Protein AF-A0A0C3AUP0-F1 (afdb_monomer_lite)

Secondary structure (DSSP, 8-state):
---STTTGGGHHHHHH--SSSSS---S----EEEEEETTTHHHHHHHHHHHHHHHHHHHHTS-TTSPPPPEEEEEE-GGGS---SS---HHHHHHHHHHHHHHHHHHHHHHHHHHHHTT-SS------S-S--TT-SSS-TTSS--B-TT-SSSS--GGGBTT--EEEEE--------------------------------TTHHHHHHHHHT-

Structure (mmCIF, N/CA/C/O backbone):
data_AF-A0A0C3AUP0-F1
#
_entry.id   AF-A0A0C3AUP0-F1
#
loop_
_atom_site.group_PDB
_atom_site.id
_atom_site.type_symbol
_atom_site.label_atom_id
_atom_site.label_alt_id
_atom_site.label_comp_id
_atom_site.label_asym_id
_atom_site.label_entity_id
_atom_site.label_seq_id
_atom_site.pdbx_PDB_ins_code
_atom_site.Cartn_x
_atom_site.Cartn_y
_atom_site.Cartn_z
_atom_site.occupancy
_atom_site.B_iso_or_equiv
_atom_site.auth_seq_id
_atom_site.auth_comp_id
_atom_site.auth_asym_id
_atom_site.auth_atom_id
_atom_site.pdbx_PDB_model_num
ATOM 1 N N . ILE A 1 1 ? -0.779 -14.318 -1.146 1.00 85.56 1 ILE A N 1
ATOM 2 C CA . ILE A 1 1 ? 0.685 -14.418 -0.933 1.00 85.56 1 ILE A CA 1
ATOM 3 C C . ILE A 1 1 ? 0.969 -14.293 0.566 1.00 85.56 1 ILE A C 1
ATOM 5 O O . ILE A 1 1 ? 0.372 -13.413 1.184 1.00 85.56 1 ILE A O 1
ATOM 9 N N . PRO A 1 2 ? 1.779 -15.175 1.179 1.00 90.62 2 PRO A N 1
ATOM 10 C CA . PRO A 1 2 ? 2.141 -15.073 2.596 1.00 90.62 2 PRO A CA 1
ATOM 11 C C . PRO A 1 2 ? 2.939 -13.796 2.914 1.00 90.62 2 PRO A C 1
ATOM 13 O O . PRO A 1 2 ? 3.826 -13.416 2.161 1.00 90.62 2 PRO A O 1
ATOM 16 N N . GLY A 1 3 ? 2.663 -13.149 4.050 1.00 87.44 3 GLY A N 1
ATOM 17 C CA . GLY A 1 3 ? 3.289 -11.865 4.417 1.00 87.44 3 GLY A CA 1
ATOM 18 C C . GLY A 1 3 ? 4.646 -11.951 5.131 1.00 87.44 3 GLY A C 1
ATOM 19 O O . GLY A 1 3 ? 5.204 -10.921 5.501 1.00 87.44 3 GLY A O 1
ATOM 20 N N . HIS A 1 4 ? 5.178 -13.151 5.380 1.00 89.75 4 HIS A N 1
ATOM 21 C CA . HIS A 1 4 ? 6.413 -13.324 6.151 1.00 89.75 4 HIS A CA 1
ATOM 22 C C . HIS A 1 4 ? 7.647 -12.842 5.351 1.00 89.75 4 HIS A C 1
ATOM 24 O O . HIS A 1 4 ? 7.771 -13.230 4.189 1.00 89.75 4 HIS A O 1
ATOM 30 N N . PRO A 1 5 ? 8.601 -12.075 5.932 1.00 85.62 5 PRO A N 1
ATOM 31 C CA . PRO A 1 5 ? 9.706 -11.445 5.192 1.00 85.62 5 PRO A CA 1
ATOM 32 C C . PRO A 1 5 ? 10.510 -12.372 4.276 1.00 85.62 5 PRO A C 1
ATOM 34 O O . PRO A 1 5 ? 10.854 -11.979 3.170 1.00 85.62 5 PRO A O 1
ATOM 37 N N . ARG A 1 6 ? 10.738 -13.622 4.700 1.00 87.56 6 ARG A N 1
ATOM 38 C CA . ARG A 1 6 ? 11.462 -14.632 3.903 1.00 87.56 6 ARG A CA 1
ATOM 39 C C . ARG A 1 6 ? 10.744 -15.095 2.632 1.00 87.56 6 ARG A C 1
ATOM 41 O O . ARG A 1 6 ? 11.390 -15.622 1.745 1.00 87.56 6 ARG A O 1
ATOM 48 N N . ILE A 1 7 ? 9.420 -14.971 2.571 1.00 87.12 7 ILE A N 1
ATOM 49 C CA . ILE A 1 7 ? 8.598 -15.546 1.490 1.00 87.12 7 ILE A CA 1
ATOM 50 C C . ILE A 1 7 ? 7.659 -14.525 0.845 1.00 87.12 7 ILE A C 1
ATOM 52 O O . ILE A 1 7 ? 6.989 -14.843 -0.132 1.00 87.12 7 ILE A O 1
ATOM 56 N N . ARG A 1 8 ? 7.618 -13.286 1.352 1.00 85.75 8 ARG A N 1
ATOM 57 C CA . ARG A 1 8 ? 6.765 -12.229 0.799 1.00 85.75 8 ARG A CA 1
ATOM 58 C C . ARG A 1 8 ? 7.130 -11.889 -0.646 1.00 85.75 8 ARG A C 1
ATOM 60 O O . ARG A 1 8 ? 6.235 -11.554 -1.402 1.00 85.75 8 ARG A O 1
ATOM 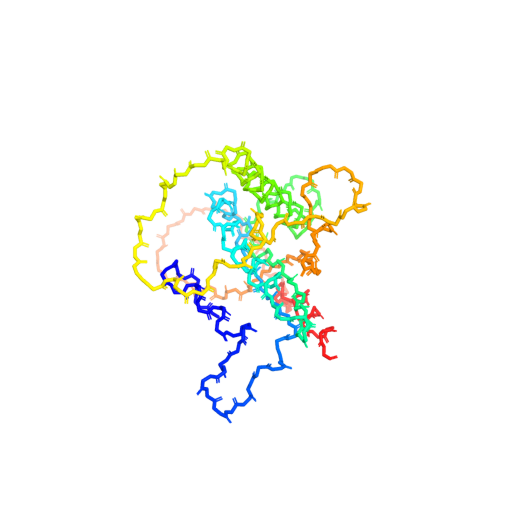67 N N . GLY A 1 9 ? 8.389 -12.081 -1.057 1.00 85.12 9 GLY A N 1
ATOM 68 C CA . GLY A 1 9 ? 8.861 -11.854 -2.432 1.00 85.12 9 GLY A CA 1
ATOM 69 C C . GLY A 1 9 ? 8.244 -12.763 -3.503 1.00 85.12 9 GLY A C 1
ATOM 70 O O . GLY A 1 9 ? 8.304 -12.426 -4.680 1.00 85.12 9 GLY A O 1
ATOM 71 N N . GLN A 1 10 ? 7.565 -13.851 -3.112 1.00 87.00 10 GLN A N 1
ATOM 72 C CA . GLN A 1 10 ? 6.866 -14.754 -4.038 1.00 87.00 10 GLN A CA 1
ATOM 73 C C . GLN A 1 10 ? 5.809 -14.044 -4.898 1.00 87.00 10 GLN A C 1
ATOM 75 O O . GLN A 1 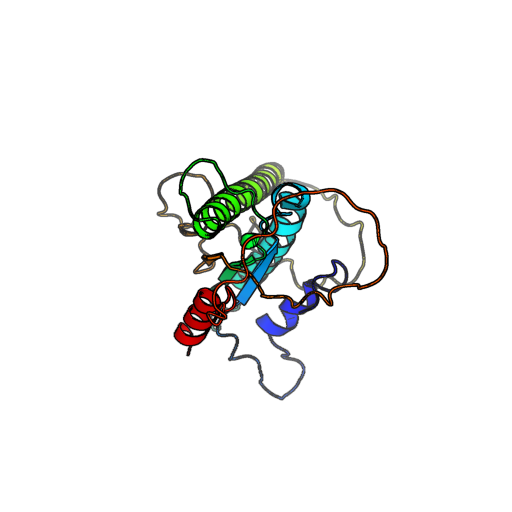10 ? 5.378 -14.601 -5.900 1.00 87.00 10 GLN A O 1
ATOM 80 N N . PHE A 1 11 ? 5.369 -12.826 -4.539 1.00 86.88 11 PHE A N 1
ATOM 81 C CA . PHE A 1 11 ? 4.459 -12.041 -5.380 1.00 86.88 11 PHE A CA 1
ATOM 82 C C . PHE A 1 11 ? 5.034 -11.780 -6.784 1.00 86.88 11 PHE A C 1
ATOM 84 O O . PHE A 1 11 ? 4.265 -11.693 -7.739 1.00 86.88 11 PHE A O 1
ATOM 91 N N . ALA A 1 12 ? 6.361 -11.666 -6.917 1.00 84.19 12 ALA A N 1
ATOM 92 C CA . ALA A 1 12 ? 7.009 -11.320 -8.179 1.00 84.19 12 ALA A CA 1
ATOM 93 C C . ALA A 1 12 ? 6.806 -12.405 -9.247 1.00 84.19 12 ALA A C 1
ATOM 95 O O . ALA A 1 12 ? 6.642 -12.074 -10.421 1.00 84.19 12 ALA A O 1
ATOM 96 N N . ASP A 1 13 ? 6.730 -13.672 -8.834 1.00 82.31 13 ASP A N 1
ATOM 97 C CA . ASP A 1 13 ? 6.471 -14.808 -9.724 1.00 82.31 13 ASP A CA 1
ATOM 98 C C . ASP A 1 13 ? 5.066 -14.727 -10.343 1.00 82.31 13 ASP A C 1
ATOM 100 O O . ASP A 1 13 ? 4.864 -15.081 -11.504 1.00 82.31 13 ASP A O 1
ATOM 104 N N . TYR A 1 14 ? 4.092 -14.188 -9.598 1.00 82.25 14 TYR A N 1
ATOM 105 C CA . TYR A 1 14 ? 2.732 -13.964 -10.099 1.00 82.25 14 TYR A CA 1
ATOM 106 C C . TYR A 1 14 ? 2.645 -12.769 -11.060 1.00 82.25 14 TYR A C 1
ATOM 108 O O . TYR A 1 14 ? 1.788 -12.779 -11.941 1.00 82.25 14 TYR A O 1
ATOM 116 N N . LEU A 1 15 ? 3.499 -11.750 -10.889 1.00 79.56 15 LEU A N 1
ATOM 117 C CA . LEU A 1 15 ? 3.512 -10.540 -11.722 1.00 79.56 15 LEU A CA 1
ATOM 118 C C . LEU A 1 15 ? 4.239 -10.751 -13.054 1.00 79.56 15 LEU A C 1
ATOM 120 O O . LEU A 1 15 ? 3.695 -10.426 -14.103 1.00 79.56 15 LEU A O 1
ATOM 124 N N . ARG A 1 16 ? 5.459 -11.299 -13.016 1.00 72.75 16 ARG A N 1
ATOM 125 C CA . ARG A 1 16 ? 6.276 -11.540 -14.223 1.00 72.75 16 ARG A CA 1
ATOM 126 C C . ARG A 1 16 ? 5.778 -12.713 -15.032 1.00 72.75 16 ARG A C 1
ATOM 128 O O . ARG A 1 16 ? 5.973 -12.776 -16.243 1.00 72.75 16 ARG A O 1
ATOM 135 N N . GLY A 1 17 ? 5.166 -13.644 -14.320 1.00 60.91 17 GLY A N 1
ATOM 136 C CA . GLY A 1 17 ? 4.724 -14.867 -14.896 1.00 60.91 17 GLY A CA 1
ATOM 137 C C . GLY A 1 17 ? 5.768 -15.915 -15.077 1.00 60.91 17 GLY A C 1
ATOM 138 O O . GLY A 1 17 ? 6.907 -15.657 -15.454 1.00 60.91 17 GLY A O 1
ATOM 139 N N . ASP A 1 18 ? 5.317 -17.139 -14.891 1.00 48.69 18 ASP A N 1
ATOM 140 C CA . ASP A 1 18 ? 6.114 -18.304 -15.164 1.00 48.69 18 ASP A CA 1
ATOM 141 C C . ASP A 1 18 ? 6.309 -18.478 -16.681 1.00 48.69 18 ASP A C 1
ATOM 143 O O . ASP A 1 18 ? 5.525 -19.134 -17.362 1.00 48.69 18 ASP A O 1
ATOM 147 N N . ALA A 1 19 ? 7.365 -17.868 -17.224 1.00 46.69 19 ALA A N 1
ATOM 148 C CA . ALA A 1 19 ? 7.859 -18.133 -18.574 1.00 46.69 19 ALA A CA 1
ATOM 149 C C . ALA A 1 19 ? 8.486 -19.541 -18.706 1.00 46.69 19 ALA A C 1
ATOM 151 O O . ALA A 1 19 ? 8.810 -19.962 -19.815 1.00 46.69 19 ALA A O 1
ATOM 152 N N . LYS A 1 20 ? 8.678 -20.278 -17.595 1.00 43.19 20 LYS A N 1
ATOM 153 C CA . LYS A 1 20 ? 9.297 -21.618 -17.582 1.00 43.19 20 LYS A CA 1
ATOM 154 C C . LYS A 1 20 ? 8.281 -22.756 -17.652 1.00 43.19 20 LYS A C 1
ATOM 156 O O . LYS A 1 20 ? 8.639 -23.870 -18.029 1.00 43.19 20 LYS A O 1
ATOM 161 N N . SER A 1 21 ? 7.018 -22.492 -17.344 1.00 41.69 21 SER A N 1
ATOM 162 C CA . SER A 1 21 ? 5.930 -23.444 -17.524 1.00 41.69 21 SER A CA 1
ATOM 163 C C . SER A 1 21 ? 5.230 -23.130 -18.841 1.00 41.69 21 SER A C 1
ATOM 165 O O . SER A 1 21 ? 4.587 -22.094 -18.965 1.00 41.69 21 SER A O 1
ATOM 167 N N . GLY A 1 22 ? 5.314 -24.018 -19.838 1.00 40.88 22 GLY A N 1
ATOM 168 C CA . GLY A 1 22 ? 4.637 -23.905 -21.145 1.00 40.88 22 GLY A CA 1
ATOM 169 C C . GLY A 1 22 ? 3.097 -23.826 -21.097 1.00 40.88 22 GLY A C 1
ATOM 170 O O . GLY A 1 22 ? 2.428 -24.046 -22.101 1.00 40.88 22 GLY A O 1
ATOM 171 N N . THR A 1 23 ? 2.523 -23.510 -19.938 1.00 38.44 23 THR A N 1
ATOM 172 C CA . THR A 1 23 ? 1.146 -23.078 -19.735 1.00 38.44 23 THR A CA 1
ATOM 173 C C . THR A 1 23 ? 1.131 -21.596 -19.377 1.00 38.44 23 THR A C 1
ATOM 175 O O . THR A 1 23 ? 1.285 -21.220 -18.216 1.00 38.44 23 THR A O 1
ATOM 178 N N . ALA A 1 24 ? 0.909 -20.754 -20.386 1.00 39.44 24 ALA A N 1
ATOM 179 C CA . ALA A 1 24 ? 0.647 -19.329 -20.240 1.00 39.44 24 ALA A CA 1
ATOM 180 C C . ALA A 1 24 ? -0.476 -19.078 -19.213 1.00 39.44 24 ALA A C 1
ATOM 182 O O . ALA A 1 24 ? -1.660 -19.242 -19.504 1.00 39.44 24 ALA A O 1
ATOM 183 N N . LYS A 1 25 ? -0.108 -18.683 -17.992 1.00 45.84 25 LYS A N 1
ATOM 184 C CA . LYS A 1 25 ? -1.038 -18.200 -16.953 1.00 45.84 25 LYS A CA 1
ATOM 185 C C . LYS A 1 25 ? -0.789 -16.740 -16.572 1.00 45.84 25 LYS A C 1
ATOM 187 O O . LYS A 1 25 ? -1.246 -16.281 -15.532 1.00 45.84 25 LYS A O 1
ATOM 192 N N . VAL A 1 26 ? -0.080 -16.008 -17.428 1.00 46.53 26 VAL A N 1
ATOM 193 C CA . VAL A 1 26 ? 0.526 -14.713 -17.093 1.00 46.53 26 VAL A CA 1
ATOM 194 C C . VAL A 1 26 ? 0.054 -13.623 -18.043 1.00 46.53 26 VAL A C 1
ATOM 196 O O . VAL A 1 26 ? 0.819 -12.917 -18.687 1.00 46.53 26 VAL A O 1
ATOM 199 N N . ALA A 1 27 ? -1.259 -13.511 -18.141 1.00 53.09 27 ALA A N 1
ATOM 200 C CA . ALA A 1 27 ? -1.915 -12.418 -18.842 1.00 53.09 27 ALA A CA 1
ATOM 201 C C . ALA A 1 27 ? -3.135 -11.916 -18.048 1.00 53.09 27 ALA A C 1
ATOM 203 O O . ALA A 1 27 ? -4.100 -11.446 -18.636 1.00 53.09 27 ALA A O 1
ATOM 204 N N . GLY A 1 28 ? -3.155 -12.095 -16.716 1.00 67.56 28 GLY A N 1
ATOM 205 C CA . GLY A 1 28 ? -4.412 -12.042 -15.953 1.00 67.56 28 GLY A CA 1
ATOM 206 C C . GLY A 1 28 ? -4.396 -11.364 -14.585 1.00 67.56 28 GLY A C 1
ATOM 207 O O . GLY A 1 28 ? -5.423 -11.416 -13.906 1.00 67.56 28 GLY A O 1
ATOM 208 N N . VAL A 1 29 ? -3.294 -10.750 -14.136 1.00 85.50 29 VAL A N 1
ATOM 209 C CA . VAL A 1 29 ? -3.332 -9.987 -12.875 1.00 85.50 29 VAL A CA 1
ATOM 210 C C . VAL A 1 29 ? -4.070 -8.678 -13.133 1.00 85.50 29 VAL A C 1
ATOM 212 O O . VAL A 1 29 ? -3.540 -7.776 -13.765 1.00 85.50 29 VAL A O 1
ATOM 215 N N . LYS A 1 30 ? -5.313 -8.592 -12.653 1.00 89.81 30 LYS A N 1
ATOM 216 C CA . LYS A 1 30 ? -6.168 -7.410 -12.839 1.00 89.81 30 LYS A CA 1
ATOM 217 C C . LYS A 1 30 ? -5.974 -6.325 -11.777 1.00 89.81 30 LYS A C 1
ATOM 219 O O . LYS A 1 30 ? -6.474 -5.224 -11.943 1.00 89.81 30 LYS A O 1
ATOM 224 N N . GLY A 1 31 ? -5.302 -6.641 -10.673 1.00 93.25 31 GLY A N 1
ATOM 225 C CA . GLY A 1 31 ? -5.069 -5.704 -9.580 1.00 93.25 31 GLY A CA 1
ATOM 226 C C . GLY A 1 31 ? -4.337 -6.351 -8.409 1.00 93.25 31 GLY A C 1
ATOM 227 O O . GLY A 1 31 ? -4.348 -7.575 -8.249 1.00 93.25 31 GLY A O 1
ATOM 228 N N . VAL A 1 32 ? -3.708 -5.521 -7.580 1.00 95.25 32 VAL A N 1
ATOM 229 C CA . VAL A 1 32 ? -2.951 -5.936 -6.395 1.00 95.25 32 VAL A CA 1
ATOM 230 C C . VAL A 1 32 ? -3.581 -5.329 -5.149 1.00 95.25 32 VAL A C 1
ATOM 232 O O . VAL A 1 32 ? -3.683 -4.118 -5.034 1.00 95.25 32 VAL A O 1
ATOM 235 N N . VAL A 1 33 ? -3.971 -6.155 -4.175 1.00 97.50 33 VAL A N 1
ATOM 236 C CA . VAL A 1 33 ? -4.463 -5.665 -2.877 1.00 97.50 33 VAL A CA 1
ATOM 237 C C . VAL A 1 33 ? -3.346 -5.761 -1.843 1.00 97.50 33 VAL A C 1
ATOM 239 O O . VAL A 1 33 ? -3.012 -6.848 -1.365 1.00 97.50 33 VAL A O 1
ATOM 242 N N . PHE A 1 34 ? -2.784 -4.616 -1.472 1.00 97.56 34 PHE A N 1
ATOM 243 C CA . PHE A 1 34 ? -1.801 -4.484 -0.408 1.00 97.56 34 PHE A CA 1
ATOM 244 C C . PHE A 1 34 ? -2.500 -4.217 0.928 1.00 97.56 34 PHE A C 1
ATOM 246 O O . PHE A 1 34 ? -2.950 -3.110 1.212 1.00 97.56 34 PHE A O 1
ATOM 253 N N . VAL A 1 35 ? -2.613 -5.248 1.765 1.00 97.00 35 VAL A N 1
ATOM 254 C CA . VAL A 1 35 ? -3.303 -5.143 3.057 1.00 97.00 35 VAL A CA 1
ATOM 255 C C . VAL A 1 35 ? -2.330 -4.713 4.151 1.00 97.00 35 VAL A C 1
ATOM 257 O O . VAL A 1 35 ? -1.340 -5.398 4.409 1.00 97.00 35 VAL A O 1
ATOM 260 N N . CYS A 1 36 ? -2.658 -3.638 4.866 1.00 96.38 36 CYS A N 1
ATOM 261 C CA . CYS A 1 36 ? -1.923 -3.199 6.049 1.00 96.38 36 CYS A CA 1
ATOM 262 C C . CYS A 1 36 ? -2.842 -3.065 7.270 1.00 96.38 36 CYS A C 1
ATOM 264 O O . CYS A 1 36 ? -4.038 -2.806 7.156 1.00 96.38 36 CYS A O 1
ATOM 266 N N . ASP A 1 37 ? -2.277 -3.245 8.461 1.00 95.69 37 ASP A N 1
ATOM 267 C CA . ASP A 1 37 ? -2.976 -3.034 9.729 1.00 95.69 37 ASP A CA 1
ATOM 268 C C . ASP A 1 37 ? -2.943 -1.544 10.093 1.00 95.69 37 ASP A C 1
ATOM 270 O O . ASP A 1 37 ? -1.900 -1.027 10.494 1.00 95.69 37 ASP A O 1
ATOM 274 N N . ALA A 1 38 ? -4.081 -0.861 9.967 1.00 95.12 38 ALA A N 1
ATOM 275 C CA . ALA A 1 38 ? -4.199 0.571 10.229 1.00 95.12 38 ALA A CA 1
ATOM 276 C C . ALA A 1 38 ? -3.869 0.942 11.685 1.00 95.12 38 ALA A C 1
ATOM 278 O O . ALA A 1 38 ? -3.346 2.026 11.944 1.00 95.12 38 ALA A O 1
ATOM 279 N N . ALA A 1 39 ? -4.144 0.050 12.641 1.00 92.38 39 ALA A N 1
ATOM 280 C CA . ALA A 1 39 ? -3.888 0.291 14.058 1.00 92.38 39 ALA A CA 1
ATOM 281 C C . ALA A 1 39 ? -2.409 0.094 14.426 1.00 92.38 39 ALA A C 1
ATOM 283 O O . ALA A 1 39 ? -1.896 0.775 15.316 1.00 92.38 39 ALA A O 1
ATOM 284 N N . ALA A 1 40 ? -1.711 -0.806 13.730 1.00 95.00 40 ALA A N 1
ATOM 285 C CA . ALA A 1 40 ? -0.292 -1.082 13.958 1.00 95.00 40 ALA A CA 1
ATOM 286 C C . ALA A 1 40 ? 0.655 -0.296 13.032 1.00 95.00 40 ALA A C 1
ATOM 288 O O . ALA A 1 40 ? 1.872 -0.328 13.237 1.00 95.00 40 ALA A O 1
ATOM 289 N N . LEU A 1 41 ? 0.129 0.408 12.025 1.00 95.31 41 LEU A N 1
ATOM 290 C CA . LEU A 1 41 ? 0.930 1.053 10.984 1.00 95.31 41 LEU A CA 1
ATOM 291 C C . LEU A 1 41 ? 1.954 2.048 11.541 1.00 95.31 41 LEU A C 1
ATOM 293 O O . LEU A 1 41 ? 3.084 2.080 11.074 1.00 95.31 41 LEU A O 1
ATOM 297 N N . THR A 1 42 ? 1.606 2.808 12.580 1.00 93.12 42 THR A N 1
ATOM 298 C CA . THR A 1 42 ? 2.516 3.790 13.200 1.00 93.12 42 THR A CA 1
ATOM 299 C C . THR A 1 42 ? 3.768 3.165 13.813 1.00 93.12 42 THR A C 1
ATOM 301 O O . THR A 1 42 ? 4.780 3.845 13.943 1.00 93.12 42 THR A O 1
ATOM 304 N N . ARG A 1 43 ? 3.715 1.881 14.188 1.00 95.00 43 ARG A N 1
ATOM 305 C CA . ARG A 1 43 ? 4.838 1.149 14.797 1.00 95.00 43 ARG A CA 1
ATOM 306 C C . ARG A 1 43 ? 5.669 0.386 13.769 1.00 95.00 43 ARG A C 1
ATOM 308 O O . ARG A 1 43 ? 6.822 0.077 14.033 1.00 95.00 43 ARG A O 1
ATOM 315 N N . ASN A 1 44 ? 5.078 0.090 12.613 1.00 94.50 44 ASN A N 1
ATOM 316 C CA . ASN A 1 44 ? 5.657 -0.775 11.584 1.00 94.50 44 ASN A CA 1
ATOM 317 C C . ASN A 1 44 ? 5.813 -0.062 10.230 1.00 94.50 44 ASN A C 1
ATOM 319 O O . ASN A 1 44 ? 6.003 -0.726 9.211 1.00 94.50 44 ASN A O 1
ATOM 323 N N . SER A 1 45 ? 5.705 1.270 10.198 1.00 95.31 45 SER A N 1
ATOM 324 C CA . SER A 1 45 ? 5.581 2.062 8.967 1.00 95.31 45 SER A CA 1
ATOM 325 C C . SER A 1 45 ? 6.722 1.805 7.988 1.00 95.31 45 SER A C 1
ATOM 327 O O . SER A 1 45 ? 6.467 1.565 6.813 1.00 95.31 45 SER A O 1
ATOM 329 N N . SER A 1 46 ? 7.962 1.761 8.485 1.00 95.00 46 SER A N 1
ATOM 330 C CA . SER A 1 46 ? 9.145 1.494 7.663 1.00 95.00 46 SER A CA 1
ATOM 331 C C . SER A 1 46 ? 9.071 0.126 6.977 1.00 95.00 46 SER A C 1
ATOM 333 O O . SER A 1 46 ? 9.204 0.052 5.758 1.00 95.00 46 SER A O 1
ATOM 335 N N . THR A 1 47 ? 8.785 -0.947 7.723 1.00 94.31 47 THR A N 1
ATOM 336 C CA . THR A 1 47 ? 8.705 -2.316 7.182 1.00 94.31 47 THR A CA 1
ATOM 337 C C . THR A 1 47 ? 7.536 -2.488 6.213 1.00 94.31 47 THR A C 1
ATOM 339 O O . THR A 1 47 ? 7.652 -3.206 5.221 1.00 94.31 47 THR A O 1
ATOM 342 N N . VAL A 1 48 ? 6.399 -1.841 6.488 1.00 96.50 48 VAL A N 1
ATOM 343 C CA . VAL A 1 48 ? 5.231 -1.860 5.594 1.00 96.50 48 VAL A CA 1
ATOM 344 C C . VAL A 1 48 ? 5.551 -1.118 4.295 1.00 96.50 48 VAL A C 1
ATOM 346 O O . VAL A 1 48 ? 5.311 -1.664 3.221 1.00 96.50 48 VAL A O 1
ATOM 349 N N . ALA A 1 49 ? 6.156 0.070 4.381 1.00 96.25 49 ALA A N 1
ATOM 350 C CA . ALA A 1 49 ? 6.594 0.832 3.214 1.00 96.25 49 ALA A CA 1
ATOM 351 C C . ALA A 1 49 ? 7.656 0.082 2.396 1.00 96.25 49 ALA A C 1
ATOM 353 O O . ALA A 1 49 ? 7.665 0.186 1.177 1.00 96.25 49 ALA A O 1
ATOM 354 N N . GLU A 1 50 ? 8.506 -0.729 3.034 1.00 93.69 50 GLU A N 1
ATOM 355 C CA . GLU A 1 50 ? 9.444 -1.615 2.331 1.00 93.69 50 GLU A CA 1
ATOM 356 C C . GLU A 1 50 ? 8.753 -2.603 1.432 1.00 93.69 50 GLU A C 1
ATOM 358 O O . GLU A 1 50 ? 9.108 -2.756 0.269 1.00 93.69 50 GLU A O 1
ATOM 363 N N . HIS A 1 51 ? 7.757 -3.277 1.984 1.00 94.81 51 HIS A N 1
ATOM 364 C CA . HIS A 1 51 ? 7.055 -4.290 1.239 1.00 94.81 51 HIS A CA 1
ATOM 365 C C . HIS A 1 51 ? 6.246 -3.669 0.098 1.00 94.81 51 HIS A C 1
ATOM 367 O O . HIS A 1 51 ? 6.236 -4.220 -0.999 1.00 94.81 51 HIS A O 1
ATOM 373 N N . LEU A 1 52 ? 5.630 -2.506 0.333 1.00 96.31 52 LEU A N 1
ATOM 374 C CA . LEU A 1 52 ? 4.939 -1.762 -0.716 1.00 96.31 52 LEU A CA 1
ATOM 375 C C . LEU A 1 52 ? 5.908 -1.309 -1.817 1.00 96.31 52 LEU A C 1
ATOM 377 O O . LEU A 1 52 ? 5.616 -1.511 -2.990 1.00 96.31 52 LEU A O 1
ATOM 381 N N . HIS A 1 53 ? 7.084 -0.788 -1.454 1.00 94.69 53 HIS A N 1
ATOM 382 C CA . HIS A 1 53 ? 8.116 -0.393 -2.416 1.00 94.69 53 HIS A CA 1
ATOM 383 C C . HIS A 1 53 ? 8.574 -1.577 -3.277 1.00 94.69 53 HIS A C 1
ATOM 385 O O . HIS A 1 53 ? 8.670 -1.431 -4.488 1.00 94.69 53 HIS A O 1
ATOM 391 N N . LEU A 1 54 ? 8.765 -2.772 -2.705 1.00 92.31 54 LEU A N 1
ATOM 392 C CA . LEU A 1 54 ? 9.096 -3.969 -3.494 1.00 92.31 54 LEU A CA 1
ATOM 393 C C . LEU A 1 54 ? 8.025 -4.296 -4.547 1.00 92.31 54 LEU A C 1
ATOM 395 O O . LEU A 1 54 ? 8.358 -4.683 -5.666 1.00 92.31 54 LEU A O 1
ATOM 399 N N . ILE A 1 55 ? 6.746 -4.137 -4.200 1.00 93.00 55 ILE A N 1
ATOM 400 C CA . ILE A 1 55 ? 5.626 -4.373 -5.120 1.00 93.00 55 ILE A CA 1
ATOM 401 C C . ILE A 1 55 ? 5.598 -3.306 -6.217 1.00 93.00 55 ILE A C 1
ATOM 403 O O . ILE A 1 55 ? 5.516 -3.654 -7.392 1.00 93.00 55 ILE A O 1
ATOM 407 N N . MET A 1 56 ? 5.716 -2.027 -5.845 1.00 93.94 56 MET A N 1
ATOM 408 C CA . MET A 1 56 ? 5.787 -0.909 -6.792 1.00 93.94 56 MET A CA 1
ATOM 409 C C . MET A 1 56 ? 6.962 -1.075 -7.760 1.00 93.94 56 MET A C 1
ATOM 411 O O . MET A 1 56 ? 6.793 -0.930 -8.964 1.00 93.94 56 MET A O 1
ATOM 415 N N . SER A 1 57 ? 8.127 -1.476 -7.249 1.00 91.31 57 SER A N 1
ATOM 416 C CA . SER A 1 57 ? 9.316 -1.770 -8.048 1.00 91.31 57 SER A CA 1
ATOM 417 C C . SER A 1 57 ? 9.063 -2.883 -9.060 1.00 91.31 57 SER A C 1
ATOM 419 O O . SER A 1 57 ? 9.410 -2.756 -10.229 1.00 91.31 57 SER A O 1
ATOM 421 N N . ALA A 1 58 ? 8.424 -3.977 -8.646 1.00 89.56 58 ALA A N 1
ATOM 422 C CA . ALA A 1 58 ? 8.125 -5.071 -9.561 1.00 89.56 58 ALA A CA 1
ATOM 423 C C . ALA A 1 58 ? 7.101 -4.688 -10.638 1.00 89.56 58 ALA A C 1
ATOM 425 O O . ALA A 1 58 ? 7.209 -5.187 -11.753 1.00 89.56 58 ALA A O 1
ATOM 426 N N . ILE A 1 59 ? 6.133 -3.823 -10.314 1.00 89.56 59 ILE A N 1
ATOM 427 C CA . ILE A 1 59 ? 5.138 -3.317 -11.270 1.00 89.56 59 ILE A CA 1
ATOM 428 C C . ILE A 1 59 ? 5.780 -2.354 -12.272 1.00 89.56 59 ILE A C 1
ATOM 430 O O . ILE A 1 59 ? 5.585 -2.520 -13.470 1.00 89.56 59 ILE A O 1
ATOM 434 N N . ALA A 1 60 ? 6.596 -1.408 -11.801 1.00 89.31 60 ALA A N 1
ATOM 435 C CA . ALA A 1 60 ? 7.302 -0.456 -12.660 1.00 89.31 60 ALA A CA 1
ATOM 436 C C . ALA A 1 60 ? 8.275 -1.142 -13.638 1.00 89.31 60 ALA A C 1
ATOM 438 O O . ALA A 1 60 ? 8.553 -0.615 -14.707 1.00 89.31 60 ALA A O 1
ATOM 439 N N . ASN A 1 61 ? 8.767 -2.335 -13.286 1.00 86.06 61 ASN A N 1
ATOM 440 C CA . ASN A 1 61 ? 9.665 -3.140 -14.118 1.00 86.06 61 ASN A CA 1
ATOM 441 C C . ASN A 1 61 ? 8.943 -4.214 -14.949 1.00 86.06 61 ASN A C 1
ATOM 443 O O . ASN A 1 61 ? 9.583 -5.143 -15.454 1.00 86.06 61 ASN A O 1
ATOM 447 N N . LEU A 1 62 ? 7.614 -4.145 -15.069 1.00 84.31 62 LEU A N 1
ATOM 448 C CA . LEU A 1 62 ? 6.894 -5.019 -15.987 1.00 84.31 62 LEU A CA 1
ATOM 449 C C . LEU A 1 62 ? 7.280 -4.695 -17.441 1.00 84.31 62 LEU A C 1
ATOM 451 O O . LEU A 1 62 ? 7.475 -3.529 -17.786 1.00 84.31 62 LEU A O 1
ATOM 455 N N . PRO A 1 63 ? 7.368 -5.707 -18.325 1.00 83.94 63 PRO A N 1
ATOM 456 C CA . PRO A 1 63 ? 7.520 -5.468 -19.753 1.00 83.94 63 PRO A CA 1
ATOM 457 C C . PRO A 1 63 ? 6.408 -4.546 -20.277 1.00 83.94 63 PRO A C 1
ATOM 459 O O . PRO A 1 63 ? 5.255 -4.726 -19.885 1.00 83.94 63 PRO A O 1
ATOM 462 N N . PRO A 1 64 ? 6.689 -3.646 -21.237 1.00 81.06 64 PRO A N 1
ATOM 463 C CA . PRO A 1 64 ? 5.701 -2.690 -21.755 1.00 81.06 64 PRO A CA 1
ATOM 464 C C . PRO A 1 64 ? 4.505 -3.355 -22.460 1.00 81.06 64 PRO A C 1
ATOM 466 O O . PRO A 1 64 ? 3.492 -2.711 -22.718 1.00 81.06 64 PRO A O 1
ATOM 469 N N . SER A 1 65 ? 4.604 -4.646 -22.787 1.00 81.00 65 SER A N 1
ATOM 470 C CA . SER A 1 65 ? 3.502 -5.453 -23.319 1.00 81.00 65 SER A CA 1
ATOM 471 C C . SER A 1 65 ? 2.477 -5.879 -22.261 1.00 81.00 65 SER A C 1
ATOM 473 O O . SER A 1 65 ? 1.402 -6.355 -22.626 1.00 81.00 65 SER A O 1
ATOM 475 N N . ILE A 1 66 ? 2.797 -5.741 -20.971 1.00 81.81 66 ILE A N 1
ATOM 476 C CA . ILE A 1 66 ? 1.933 -6.104 -19.849 1.00 81.81 66 ILE A CA 1
ATOM 477 C C . ILE A 1 66 ? 1.412 -4.810 -19.211 1.00 81.81 66 ILE A C 1
ATOM 479 O O . ILE A 1 66 ? 2.217 -4.015 -18.729 1.00 81.81 66 ILE A O 1
ATOM 483 N N . PRO A 1 67 ? 0.086 -4.578 -19.172 1.00 84.56 67 PRO A N 1
ATOM 484 C CA . PRO A 1 67 ? -0.455 -3.412 -18.489 1.00 84.56 67 PRO A CA 1
ATOM 485 C C . PRO A 1 67 ? -0.155 -3.494 -16.988 1.00 84.56 67 PRO A C 1
ATOM 487 O O . PRO A 1 67 ? -0.339 -4.546 -16.367 1.00 84.56 67 PRO A O 1
ATOM 490 N N . ALA A 1 68 ? 0.281 -2.378 -16.404 1.00 88.88 68 ALA A N 1
ATOM 491 C CA . ALA A 1 68 ? 0.529 -2.282 -14.973 1.00 88.88 68 ALA A CA 1
ATOM 492 C C . ALA A 1 68 ? -0.784 -2.498 -14.191 1.00 88.88 68 ALA A C 1
ATOM 494 O O . ALA A 1 68 ? -1.763 -1.787 -14.432 1.00 88.88 68 ALA A O 1
ATOM 495 N N . PRO A 1 69 ? -0.855 -3.479 -13.272 1.00 92.19 69 PRO A N 1
ATOM 496 C CA . PRO A 1 69 ? -2.059 -3.698 -12.484 1.00 92.19 69 PRO A CA 1
ATOM 497 C C . PRO A 1 69 ? -2.222 -2.587 -11.431 1.00 92.19 69 PRO A C 1
ATOM 499 O O . PRO A 1 69 ? -1.257 -2.293 -10.719 1.00 92.19 69 PRO A O 1
ATOM 502 N N . PRO A 1 70 ? -3.433 -2.030 -11.245 1.00 95.25 70 PRO A N 1
ATOM 503 C CA . PRO A 1 70 ? -3.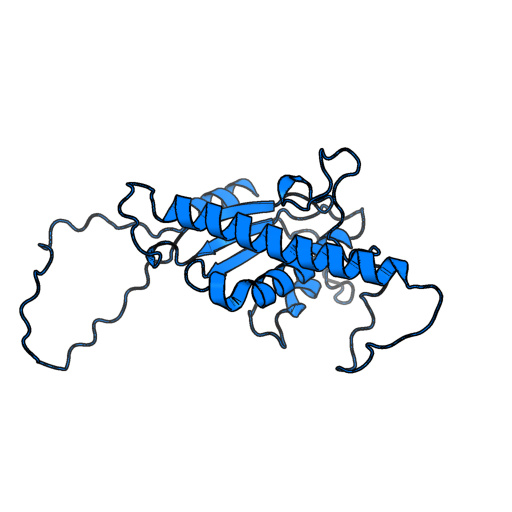680 -1.037 -10.206 1.00 95.25 70 PRO A CA 1
ATOM 504 C C . PRO A 1 70 ? -3.484 -1.643 -8.811 1.00 95.25 70 PRO A C 1
ATOM 506 O O . PRO A 1 70 ? -3.781 -2.824 -8.571 1.00 95.25 70 PRO A O 1
ATOM 509 N N . ILE A 1 71 ? -3.023 -0.827 -7.864 1.00 97.12 71 ILE A N 1
ATOM 510 C CA . ILE A 1 71 ? -2.787 -1.233 -6.478 1.00 97.12 71 ILE A CA 1
ATOM 511 C C . ILE A 1 71 ? -3.866 -0.636 -5.574 1.00 97.12 71 ILE A C 1
ATOM 513 O O . ILE A 1 71 ? -4.076 0.572 -5.532 1.00 97.12 71 ILE A O 1
ATOM 517 N N . LEU A 1 72 ? -4.496 -1.478 -4.762 1.00 98.25 72 LEU A N 1
ATOM 518 C CA . LEU A 1 72 ? -5.302 -1.052 -3.628 1.00 98.25 72 LEU A CA 1
ATOM 519 C C . LEU A 1 72 ? -4.511 -1.211 -2.332 1.00 98.25 72 LEU A C 1
ATOM 521 O O . LEU A 1 72 ? -4.289 -2.332 -1.870 1.00 98.25 72 LEU A O 1
ATOM 525 N N . VAL A 1 73 ? -4.170 -0.104 -1.683 1.00 98.25 73 VAL A N 1
ATOM 526 C CA . VAL A 1 73 ? -3.717 -0.101 -0.290 1.00 98.25 73 VAL A CA 1
ATOM 527 C C . VAL A 1 73 ? -4.947 -0.189 0.613 1.00 98.25 73 VAL A C 1
ATOM 529 O O . VAL A 1 73 ? -5.711 0.765 0.765 1.00 98.25 73 VAL A O 1
ATOM 532 N N . PHE A 1 74 ? -5.155 -1.355 1.223 1.00 97.69 74 PHE A N 1
ATOM 533 C CA . PHE A 1 74 ? -6.293 -1.610 2.097 1.00 97.69 74 PHE A CA 1
ATOM 534 C C . PHE A 1 74 ? -5.896 -1.511 3.574 1.00 97.69 74 PHE A C 1
ATOM 536 O O . PHE A 1 74 ? -5.303 -2.429 4.151 1.00 97.69 74 PHE A O 1
ATOM 543 N N . ALA A 1 75 ? -6.274 -0.396 4.197 1.00 97.12 75 ALA A N 1
ATOM 544 C CA . ALA A 1 75 ? -6.114 -0.109 5.616 1.00 97.12 75 ALA A CA 1
ATOM 545 C C . ALA A 1 75 ? -7.127 -0.914 6.453 1.00 97.12 75 ALA A C 1
ATOM 547 O O . ALA A 1 75 ? -8.213 -0.439 6.805 1.00 97.12 75 ALA A O 1
ATOM 548 N N . ASN A 1 76 ? -6.774 -2.164 6.746 1.00 95.62 76 ASN A N 1
ATOM 549 C CA . ASN A 1 76 ? -7.582 -3.092 7.528 1.00 95.62 76 ASN A CA 1
ATOM 550 C C . ASN A 1 76 ? -7.500 -2.793 9.034 1.00 95.62 76 ASN A C 1
ATOM 552 O O . ASN A 1 76 ? -6.600 -2.095 9.500 1.00 95.62 76 ASN A O 1
ATOM 556 N N . LYS A 1 77 ? -8.417 -3.381 9.809 1.00 93.50 77 LYS A N 1
ATOM 557 C CA . LYS A 1 77 ? -8.559 -3.184 11.261 1.00 93.50 77 LYS A CA 1
ATOM 558 C C . LYS A 1 77 ? -8.807 -1.725 11.650 1.00 93.50 77 LYS A C 1
ATOM 560 O O . LYS A 1 77 ? -8.402 -1.269 12.719 1.00 93.50 77 LYS A O 1
ATOM 565 N N . SER A 1 78 ? -9.462 -0.974 10.766 1.00 91.75 78 SER A N 1
ATOM 566 C CA . SER A 1 78 ? -9.824 0.424 11.028 1.00 91.75 78 SER A CA 1
ATOM 567 C C . SER A 1 78 ? -10.778 0.568 12.221 1.00 91.75 78 SER A C 1
ATOM 569 O O . SER A 1 78 ? -10.772 1.595 12.893 1.00 91.75 78 SER A O 1
ATOM 571 N N . ASP A 1 79 ? -11.537 -0.479 12.549 1.00 89.75 79 ASP A N 1
ATOM 572 C CA . ASP A 1 79 ? -12.392 -0.570 13.734 1.00 89.75 79 ASP A CA 1
ATOM 573 C C . ASP A 1 79 ? -11.613 -0.468 15.056 1.00 89.75 79 ASP A C 1
ATOM 575 O O . ASP A 1 79 ? -12.162 0.014 16.045 1.00 89.75 79 ASP A O 1
ATOM 579 N N . LEU A 1 80 ? -10.332 -0.859 15.066 1.00 90.19 80 LEU A N 1
ATOM 580 C CA . LEU A 1 80 ? -9.468 -0.803 16.248 1.00 90.19 80 LEU A CA 1
ATOM 581 C C . LEU A 1 80 ? -8.862 0.585 16.497 1.00 90.19 80 LEU A C 1
ATOM 583 O O . LEU A 1 80 ? -8.193 0.784 17.514 1.00 90.19 80 LEU A O 1
ATOM 587 N N . LEU A 1 81 ? -9.055 1.544 15.586 1.00 87.81 81 LEU A N 1
ATOM 588 C CA . LEU A 1 81 ? -8.578 2.903 15.808 1.00 87.81 81 LEU A CA 1
ATOM 589 C C . LEU A 1 81 ? -9.356 3.569 16.951 1.00 87.81 81 LEU A C 1
ATOM 591 O O . LEU A 1 81 ? -10.578 3.403 17.049 1.00 87.81 81 LEU A O 1
ATOM 595 N N . PRO A 1 82 ? -8.668 4.343 17.812 1.00 82.69 82 PRO A N 1
ATOM 596 C CA . PRO A 1 82 ? -9.329 5.053 18.892 1.00 82.69 82 PRO A CA 1
ATOM 597 C C . PRO A 1 82 ? -10.358 6.009 18.296 1.00 82.69 82 PRO A C 1
ATOM 599 O O . PRO A 1 82 ? -10.028 6.807 17.416 1.00 82.69 82 PRO A O 1
ATOM 602 N N . LYS A 1 83 ? -11.596 5.923 18.788 1.00 72.62 83 LYS A N 1
ATOM 603 C CA . LYS A 1 83 ? -12.641 6.885 18.447 1.00 72.62 83 LYS A CA 1
ATOM 604 C C . LYS A 1 83 ? -12.172 8.251 18.934 1.00 72.62 83 LYS A C 1
ATOM 606 O O . LYS A 1 83 ? -12.010 8.459 20.135 1.00 72.62 83 LYS A O 1
ATOM 611 N N . THR A 1 84 ? -11.891 9.155 18.009 1.00 65.38 84 THR A N 1
ATOM 612 C CA . THR A 1 84 ? -11.609 10.547 18.349 1.00 65.38 84 THR A CA 1
ATOM 613 C C . THR A 1 84 ? -12.889 11.206 18.864 1.00 65.38 84 THR A C 1
ATOM 615 O O . THR A 1 84 ? -13.986 10.805 18.486 1.00 65.38 84 THR A O 1
ATOM 618 N N . ALA A 1 85 ? -12.765 12.210 19.737 1.00 56.16 85 ALA A N 1
ATOM 619 C CA . ALA A 1 85 ? -13.916 12.989 20.211 1.00 56.16 85 ALA A CA 1
ATOM 620 C C . ALA A 1 85 ? -14.645 13.711 19.056 1.00 56.16 85 ALA A C 1
ATOM 622 O O . ALA A 1 85 ? -15.834 14.013 19.145 1.00 56.16 85 ALA A O 1
ATOM 623 N N . GLU A 1 86 ? -13.937 13.943 17.949 1.00 59.00 86 GLU A N 1
ATOM 624 C CA . GLU A 1 86 ? -14.507 14.371 16.677 1.00 59.00 86 GLU A CA 1
ATOM 625 C C . GLU A 1 86 ? -15.268 13.220 16.015 1.00 59.00 86 GLU A C 1
ATOM 627 O O . GLU A 1 86 ? -14.749 12.108 15.905 1.00 59.00 86 GLU A O 1
ATOM 632 N N . LYS A 1 87 ? -16.473 13.512 15.503 1.00 58.44 87 LYS A N 1
ATOM 633 C CA . LYS A 1 87 ? -17.386 12.595 14.785 1.00 58.44 87 LYS A CA 1
ATOM 634 C C . LYS A 1 87 ? -16.801 11.979 13.497 1.00 58.44 87 LYS A C 1
ATOM 636 O O . LYS A 1 87 ? -17.545 11.426 12.688 1.00 58.44 87 LYS A O 1
ATOM 641 N N . THR A 1 88 ? -15.498 12.088 13.269 1.00 61.53 88 THR A N 1
ATOM 642 C CA . THR A 1 88 ? -14.800 11.491 12.138 1.00 61.53 88 THR A CA 1
ATOM 643 C C . THR A 1 88 ? -14.921 9.976 12.225 1.00 61.53 88 THR A C 1
ATOM 645 O O . THR A 1 88 ? -14.483 9.350 13.189 1.00 61.53 88 THR A O 1
ATOM 648 N N . ALA A 1 89 ? -15.532 9.371 11.208 1.00 76.44 89 ALA A N 1
ATOM 649 C CA . ALA A 1 89 ? -15.638 7.923 11.131 1.00 76.44 89 ALA A CA 1
ATOM 650 C C . ALA A 1 89 ? -14.232 7.294 11.138 1.00 76.44 89 ALA A C 1
ATOM 652 O O . ALA A 1 89 ? -13.349 7.735 10.399 1.00 76.44 89 ALA A O 1
ATOM 653 N N . ASN A 1 90 ? -14.032 6.229 11.924 1.00 81.31 90 ASN A N 1
ATOM 654 C CA . ASN A 1 90 ? -12.753 5.509 12.023 1.00 81.31 90 ASN A CA 1
ATOM 655 C C . ASN A 1 90 ? -12.169 5.115 10.650 1.00 81.31 90 ASN A C 1
ATOM 657 O O . ASN A 1 90 ? -10.953 5.067 10.475 1.00 81.31 90 ASN A O 1
ATOM 661 N N . SER A 1 91 ? -13.031 4.875 9.658 1.00 83.69 91 SER A N 1
ATOM 662 C CA . SER A 1 91 ? -12.643 4.585 8.277 1.00 83.69 91 SER A CA 1
ATOM 663 C C . SER A 1 91 ? -11.953 5.765 7.581 1.00 83.69 91 SER A C 1
ATOM 665 O O . SER A 1 91 ? -10.968 5.549 6.874 1.00 83.69 91 SER A O 1
ATOM 667 N N . ALA A 1 92 ? -12.414 7.000 7.792 1.00 88.06 92 ALA A N 1
ATOM 668 C CA . ALA A 1 92 ? -11.782 8.199 7.243 1.00 88.06 92 ALA A CA 1
ATOM 669 C C . ALA A 1 92 ? -10.416 8.442 7.899 1.00 88.06 92 ALA A C 1
ATOM 671 O O . ALA A 1 92 ? -9.424 8.649 7.206 1.00 88.06 92 ALA A O 1
ATOM 672 N N . LEU A 1 93 ? -10.335 8.291 9.227 1.00 90.38 93 LEU A N 1
ATOM 673 C CA . LEU A 1 93 ? -9.073 8.412 9.961 1.00 90.38 93 LEU A CA 1
ATOM 674 C C . LEU A 1 93 ? -8.037 7.370 9.510 1.00 90.38 93 LEU A C 1
ATOM 676 O O . LEU A 1 93 ? -6.862 7.698 9.353 1.00 90.38 93 LEU A O 1
ATOM 680 N N . ALA A 1 94 ? -8.464 6.121 9.297 1.00 92.56 94 ALA A N 1
ATOM 681 C CA . ALA A 1 94 ? -7.600 5.055 8.796 1.00 92.56 94 ALA A CA 1
ATOM 682 C C . ALA A 1 94 ? -7.030 5.377 7.412 1.00 92.56 94 ALA A C 1
ATOM 684 O O . ALA A 1 94 ? -5.843 5.149 7.185 1.00 92.56 94 ALA A O 1
ATOM 685 N N . LEU A 1 95 ? -7.859 5.917 6.515 1.00 93.62 95 LEU A N 1
ATOM 686 C CA . LEU A 1 95 ? -7.457 6.290 5.161 1.00 93.62 95 LEU A CA 1
ATOM 687 C C . LEU A 1 95 ? -6.395 7.390 5.204 1.00 93.62 95 LEU A C 1
ATOM 689 O O . LEU A 1 95 ? -5.274 7.159 4.756 1.00 93.62 95 LEU A O 1
ATOM 693 N N . THR A 1 96 ? -6.704 8.527 5.836 1.00 93.94 96 THR A N 1
ATOM 694 C CA . THR A 1 96 ? -5.783 9.670 5.912 1.00 93.94 96 THR A CA 1
ATOM 695 C C . THR A 1 96 ? -4.463 9.283 6.575 1.00 93.94 96 THR A C 1
ATOM 697 O O . THR A 1 96 ? -3.397 9.568 6.040 1.00 93.94 96 THR A O 1
ATOM 700 N N . ARG A 1 97 ? -4.502 8.565 7.709 1.00 94.25 97 ARG A N 1
ATOM 701 C CA . ARG A 1 97 ? -3.272 8.123 8.388 1.00 94.25 97 ARG A CA 1
ATOM 702 C C . ARG A 1 97 ? -2.441 7.185 7.526 1.00 94.25 97 ARG A C 1
ATOM 704 O O . ARG A 1 97 ? -1.224 7.328 7.497 1.00 94.25 97 ARG A O 1
ATOM 711 N N . THR A 1 98 ? -3.080 6.223 6.865 1.00 96.88 98 THR A N 1
ATOM 712 C CA . THR A 1 98 ? -2.367 5.244 6.038 1.00 96.88 98 THR A CA 1
ATOM 713 C C . THR A 1 98 ? -1.676 5.922 4.873 1.00 96.88 98 THR A C 1
ATOM 715 O O . THR A 1 98 ? -0.482 5.708 4.680 1.00 96.88 98 THR A O 1
ATOM 718 N N . GLN A 1 99 ? -2.396 6.792 4.167 1.00 97.25 99 GLN A N 1
ATOM 719 C CA . GLN A 1 99 ? -1.852 7.551 3.053 1.00 97.25 99 GLN A CA 1
ATOM 720 C C . GLN A 1 99 ? -0.669 8.418 3.493 1.00 97.25 99 GLN A C 1
ATOM 722 O O . GLN A 1 99 ? 0.450 8.195 3.040 1.00 97.25 99 GLN A O 1
ATOM 727 N N . THR A 1 100 ? -0.870 9.313 4.467 1.00 96.75 100 THR A N 1
ATOM 728 C CA . THR A 1 100 ? 0.181 10.238 4.917 1.00 96.75 100 THR A CA 1
ATOM 729 C C . THR A 1 100 ? 1.421 9.516 5.448 1.00 96.75 100 THR A C 1
ATOM 731 O O . THR A 1 100 ? 2.545 9.955 5.208 1.00 96.75 100 THR A O 1
ATOM 734 N N . ILE A 1 101 ? 1.252 8.418 6.196 1.00 97.81 101 ILE A N 1
ATOM 735 C CA . ILE A 1 101 ? 2.392 7.666 6.738 1.00 97.81 101 ILE A CA 1
ATOM 736 C C . ILE A 1 101 ? 3.170 6.987 5.613 1.00 97.81 101 ILE A C 1
ATOM 738 O O . ILE A 1 101 ? 4.396 7.080 5.596 1.00 97.81 101 ILE A O 1
ATOM 742 N N . LEU A 1 102 ? 2.484 6.299 4.699 1.00 98.25 102 LEU A N 1
ATOM 743 C CA . LEU A 1 102 ? 3.157 5.552 3.644 1.00 98.25 102 LEU A CA 1
ATOM 744 C C . LEU A 1 102 ? 3.819 6.478 2.626 1.00 98.25 102 LEU A C 1
ATOM 746 O O . LEU A 1 102 ? 4.985 6.255 2.323 1.00 98.25 102 LEU A O 1
ATOM 750 N N . GLU A 1 103 ? 3.155 7.545 2.177 1.00 97.69 103 GLU A N 1
ATOM 751 C CA . GLU A 1 103 ? 3.758 8.535 1.272 1.00 97.69 103 GLU A CA 1
ATOM 752 C C . GLU A 1 103 ? 5.019 9.151 1.888 1.00 97.69 103 GLU A C 1
ATOM 754 O O . GLU A 1 103 ? 6.062 9.210 1.242 1.00 97.69 103 GLU A O 1
ATOM 759 N N . ARG A 1 104 ? 4.982 9.506 3.180 1.00 97.25 104 ARG A N 1
ATOM 760 C CA . ARG A 1 104 ? 6.159 10.017 3.894 1.00 97.25 104 ARG A CA 1
ATOM 761 C C . ARG A 1 104 ? 7.292 8.992 3.981 1.00 97.25 104 ARG A C 1
ATOM 763 O O . ARG A 1 104 ? 8.454 9.368 3.843 1.00 97.25 104 ARG A O 1
ATOM 770 N N . GLU A 1 105 ? 7.005 7.726 4.286 1.00 97.44 105 GLU A N 1
ATOM 771 C CA . GLU A 1 105 ? 8.050 6.692 4.363 1.00 97.44 105 GLU A CA 1
ATOM 772 C C . GLU A 1 105 ? 8.626 6.345 2.983 1.00 97.44 105 GLU A C 1
ATOM 774 O O . GLU A 1 105 ? 9.832 6.125 2.866 1.00 97.44 105 GLU A O 1
ATOM 779 N N . LEU A 1 106 ? 7.798 6.336 1.937 1.00 96.62 106 LEU A N 1
ATOM 780 C CA . LEU A 1 106 ? 8.235 6.147 0.553 1.00 96.62 106 LEU A CA 1
ATOM 781 C C . LEU A 1 106 ? 9.064 7.338 0.062 1.00 96.62 106 LEU A C 1
ATOM 783 O O . LEU A 1 106 ? 10.114 7.129 -0.536 1.00 96.62 106 LEU A O 1
ATOM 787 N N . GLU A 1 107 ? 8.691 8.570 0.412 1.00 95.38 107 GLU A N 1
ATOM 788 C CA . GLU A 1 107 ? 9.493 9.755 0.096 1.00 95.38 107 GLU A CA 1
ATOM 789 C C . GLU A 1 107 ? 10.867 9.703 0.772 1.00 95.38 107 GLU A C 1
ATOM 791 O O . GLU A 1 107 ? 11.883 9.946 0.124 1.00 95.38 107 GLU A O 1
ATOM 796 N N . LYS A 1 108 ? 10.944 9.309 2.052 1.00 94.12 108 LYS A N 1
ATOM 797 C CA . LYS A 1 108 ? 12.242 9.100 2.722 1.00 94.12 108 LYS A CA 1
ATOM 798 C C . LYS A 1 108 ? 13.107 8.087 1.974 1.00 94.12 108 LYS A C 1
ATOM 800 O O . LYS A 1 108 ? 14.313 8.291 1.847 1.00 94.12 108 LYS A O 1
ATOM 805 N N . ARG A 1 109 ? 12.505 6.994 1.492 1.00 92.12 109 ARG A N 1
ATOM 806 C CA . ARG A 1 109 ? 13.203 5.959 0.714 1.00 92.12 109 ARG A CA 1
ATOM 807 C C . ARG A 1 109 ? 13.690 6.512 -0.621 1.00 92.12 109 ARG A C 1
ATOM 809 O O . ARG A 1 109 ? 14.860 6.327 -0.941 1.00 92.12 109 ARG A O 1
ATOM 816 N N . ARG A 1 110 ? 12.845 7.252 -1.341 1.00 91.56 110 ARG A N 1
ATOM 817 C CA . ARG A 1 110 ? 13.196 7.916 -2.602 1.00 91.56 110 ARG A CA 1
ATOM 818 C C . ARG A 1 110 ? 14.364 8.889 -2.420 1.00 91.56 110 ARG A C 1
ATOM 820 O O . ARG A 1 110 ? 15.346 8.802 -3.149 1.00 91.56 110 ARG A O 1
ATOM 827 N N . GLN A 1 111 ? 14.323 9.736 -1.390 1.00 89.94 111 GLN A N 1
ATOM 828 C CA . GLN A 1 111 ? 15.411 10.664 -1.046 1.00 89.94 111 GLN A CA 1
ATOM 829 C C . GLN A 1 111 ? 16.707 9.937 -0.654 1.00 89.94 111 GLN A C 1
ATOM 831 O O . GLN A 1 111 ? 17.805 10.356 -1.026 1.00 89.94 111 GLN A O 1
ATOM 836 N N . ALA A 1 112 ? 16.606 8.808 0.052 1.00 87.38 112 ALA A N 1
ATOM 837 C CA . ALA A 1 112 ? 17.761 7.972 0.379 1.00 87.38 112 ALA A CA 1
ATOM 838 C C . ALA A 1 112 ? 18.375 7.284 -0.858 1.00 87.38 112 ALA A C 1
ATOM 840 O O . ALA A 1 112 ? 19.564 6.962 -0.846 1.00 87.38 112 ALA A O 1
ATOM 841 N N . SER A 1 113 ? 17.592 7.038 -1.912 1.00 84.19 113 SER A N 1
ATOM 842 C CA . SER A 1 113 ? 18.091 6.543 -3.203 1.00 84.19 113 SER A CA 1
ATOM 843 C C . SER A 1 113 ? 18.706 7.667 -4.039 1.00 84.19 113 SER A C 1
ATOM 845 O O . SER A 1 113 ? 19.811 7.500 -4.544 1.00 84.19 113 SER A O 1
ATOM 847 N N . LEU A 1 114 ? 18.065 8.840 -4.102 1.00 83.25 114 LEU A N 1
ATOM 848 C CA . LEU A 1 114 ? 18.585 10.026 -4.798 1.00 83.25 114 LEU A CA 1
ATOM 849 C C . LEU A 1 114 ? 19.933 10.488 -4.236 1.00 83.25 114 LEU A C 1
ATOM 851 O O . LEU A 1 114 ? 20.879 10.717 -4.986 1.00 83.25 114 LEU A O 1
ATOM 855 N N . SER A 1 115 ? 20.046 10.567 -2.910 1.00 76.25 115 SER A N 1
ATOM 856 C CA . SER A 1 115 ? 21.298 10.951 -2.247 1.00 76.25 115 SER A CA 1
ATOM 857 C C . SER A 1 115 ? 22.422 9.930 -2.456 1.00 76.25 115 SER A C 1
ATOM 859 O O . SER A 1 115 ? 23.580 10.322 -2.564 1.00 76.25 115 SER A O 1
ATOM 861 N N . ARG A 1 116 ? 22.097 8.633 -2.584 1.00 68.88 116 ARG A N 1
ATOM 862 C CA . ARG A 1 116 ? 23.063 7.585 -2.965 1.00 68.88 116 ARG A CA 1
ATOM 863 C C . ARG A 1 116 ? 23.437 7.622 -4.448 1.00 68.88 116 ARG A C 1
ATOM 865 O O . ARG A 1 116 ? 24.585 7.350 -4.782 1.00 68.88 116 ARG A O 1
ATOM 872 N N . GLY A 1 117 ? 22.512 7.995 -5.331 1.00 55.25 117 GLY A N 1
ATOM 873 C CA . GLY A 1 117 ? 22.778 8.184 -6.761 1.00 55.25 117 GLY A CA 1
ATOM 874 C C . GLY A 1 117 ? 23.717 9.358 -7.055 1.00 55.25 117 GLY A C 1
ATOM 875 O O . GLY A 1 117 ? 24.408 9.356 -8.070 1.00 55.25 117 GLY A O 1
ATOM 876 N N . GLN A 1 118 ? 23.813 10.329 -6.142 1.00 46.16 118 GLN A N 1
ATOM 877 C CA . GLN A 1 118 ? 24.680 11.501 -6.287 1.00 46.16 118 GLN A CA 1
ATOM 878 C C . GLN A 1 118 ? 26.152 11.251 -5.899 1.00 46.16 118 GLN A C 1
ATOM 880 O O . GLN A 1 118 ? 27.000 12.098 -6.174 1.00 46.16 118 GLN A O 1
ATOM 885 N N . THR A 1 119 ? 26.484 10.092 -5.315 1.00 42.41 119 THR A N 1
ATOM 886 C CA . THR A 1 119 ? 27.869 9.698 -4.980 1.00 42.41 119 THR A CA 1
ATOM 887 C C . THR A 1 119 ? 28.427 8.583 -5.877 1.00 42.41 119 THR A C 1
ATOM 889 O O . THR A 1 119 ? 29.509 8.061 -5.625 1.00 42.41 119 THR A O 1
ATOM 892 N N . GLY A 1 120 ? 27.728 8.227 -6.958 1.00 39.72 120 GLY A N 1
ATOM 893 C CA . GLY A 1 120 ? 27.994 7.038 -7.771 1.00 39.72 120 GLY A CA 1
ATOM 894 C C . GLY A 1 120 ? 29.008 7.175 -8.909 1.00 39.72 120 GLY A C 1
ATOM 895 O O . GLY A 1 120 ? 28.802 6.573 -9.956 1.00 39.72 120 GLY A O 1
ATOM 896 N N . ALA A 1 121 ? 30.112 7.899 -8.720 1.00 38.19 121 ALA A N 1
ATOM 897 C CA . ALA A 1 121 ? 31.356 7.595 -9.429 1.00 38.19 121 ALA A CA 1
ATOM 898 C C . ALA A 1 121 ? 32.256 6.795 -8.475 1.00 38.19 121 ALA A C 1
ATOM 900 O O . ALA A 1 121 ? 33.178 7.340 -7.876 1.00 38.19 121 ALA A O 1
ATOM 901 N N . GLY A 1 122 ? 31.960 5.500 -8.318 1.00 30.30 122 GLY A N 1
ATOM 902 C CA . GLY A 1 122 ? 32.873 4.536 -7.697 1.00 30.30 122 GLY A CA 1
ATOM 903 C C . GLY A 1 122 ? 32.318 3.739 -6.513 1.00 30.30 122 GLY A C 1
ATOM 904 O O . GLY A 1 122 ? 32.129 4.268 -5.428 1.00 30.30 122 GLY A O 1
ATOM 905 N N . GLY A 1 123 ? 32.201 2.423 -6.714 1.00 32.94 123 GLY A N 1
ATOM 906 C CA . GLY A 1 123 ? 32.639 1.434 -5.720 1.00 32.94 123 GLY A CA 1
ATOM 907 C C . GLY A 1 123 ? 31.702 1.092 -4.555 1.00 32.94 123 GLY A C 1
ATOM 908 O O . GLY A 1 123 ? 31.763 1.695 -3.494 1.00 32.94 123 GLY A O 1
ATOM 909 N N . GLY A 1 124 ? 30.927 0.024 -4.776 1.00 38.56 124 GLY A N 1
ATOM 910 C CA . GLY A 1 124 ? 30.377 -0.972 -3.844 1.00 38.56 124 GLY A CA 1
ATOM 911 C C . GLY A 1 124 ? 30.500 -0.813 -2.325 1.00 38.56 124 GLY A C 1
ATOM 912 O O . GLY A 1 124 ? 31.599 -0.769 -1.794 1.00 38.56 124 GLY A O 1
ATOM 913 N N . VAL A 1 125 ? 29.355 -0.959 -1.645 1.00 38.84 125 VAL A N 1
ATOM 914 C CA . VAL A 1 125 ? 29.156 -1.855 -0.482 1.00 38.84 125 VAL A CA 1
ATOM 915 C C . VAL A 1 125 ? 27.659 -1.947 -0.152 1.00 38.84 125 VAL A C 1
ATOM 917 O O . VAL A 1 125 ? 27.130 -1.127 0.591 1.00 38.84 125 VAL A O 1
ATOM 920 N N . LEU A 1 126 ? 26.972 -2.951 -0.711 1.00 39.47 126 LEU A N 1
ATOM 921 C CA . LEU A 1 126 ? 25.919 -3.699 -0.005 1.00 39.47 126 LEU A CA 1
ATOM 922 C C . LEU A 1 126 ? 25.621 -5.023 -0.737 1.00 39.47 126 LEU A C 1
ATOM 924 O O . LEU A 1 126 ? 24.514 -5.262 -1.205 1.00 39.47 126 LEU A O 1
ATOM 928 N N . SER A 1 127 ? 26.641 -5.875 -0.850 1.00 42.97 127 SER A N 1
ATOM 929 C CA . SER A 1 127 ? 26.448 -7.306 -1.098 1.00 42.97 127 SER A CA 1
ATOM 930 C C . SER A 1 127 ? 26.825 -8.038 0.188 1.00 42.97 127 SER A C 1
ATOM 932 O O . SER A 1 127 ? 27.962 -8.458 0.364 1.00 42.97 127 SER A O 1
ATOM 934 N N . GLU A 1 128 ? 25.897 -8.071 1.144 1.00 42.97 128 GLU A N 1
ATOM 935 C CA . GLU A 1 128 ? 25.959 -8.959 2.310 1.00 42.97 128 GLU A CA 1
ATOM 936 C C . GLU A 1 128 ? 24.534 -9.235 2.810 1.00 42.97 128 GLU A C 1
ATOM 938 O O . GLU A 1 128 ? 24.121 -8.749 3.858 1.00 42.97 128 GLU A O 1
ATOM 943 N N . LEU A 1 129 ? 23.751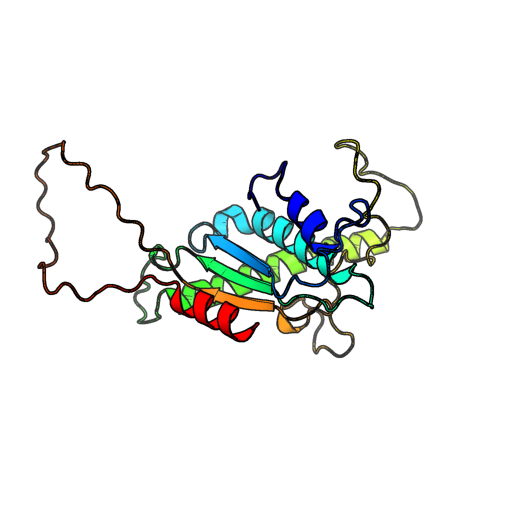 -9.971 2.013 1.00 40.19 129 LEU A N 1
ATOM 944 C CA . LEU A 1 129 ? 22.791 -10.956 2.525 1.00 40.19 129 LEU A CA 1
ATOM 945 C C . LEU A 1 129 ? 22.230 -11.807 1.372 1.00 40.19 129 LEU A C 1
ATOM 947 O O . LEU A 1 129 ? 21.338 -11.362 0.660 1.00 40.19 129 LEU A O 1
ATOM 951 N N . GLY A 1 130 ? 22.710 -13.047 1.265 1.00 30.69 130 GLY A N 1
ATOM 952 C CA . GLY A 1 130 ? 21.979 -14.158 0.648 1.00 30.69 130 GLY A CA 1
ATOM 953 C C . GLY A 1 130 ? 21.935 -14.181 -0.878 1.00 30.69 130 GLY A C 1
ATOM 954 O O . GLY A 1 130 ? 21.261 -13.380 -1.513 1.00 30.69 130 GLY A O 1
ATOM 955 N N . GLU A 1 131 ? 22.630 -15.167 -1.431 1.00 42.50 131 GLU A N 1
ATOM 956 C CA . GLU A 1 131 ? 22.561 -15.622 -2.818 1.00 42.50 131 GLU A CA 1
ATOM 957 C C . GLU A 1 131 ? 21.107 -15.907 -3.268 1.00 42.50 131 GLU A C 1
ATOM 959 O O . GLU A 1 131 ? 20.245 -16.224 -2.447 1.00 42.50 131 GLU A O 1
ATOM 964 N N . ASP A 1 132 ? 20.875 -15.784 -4.581 1.00 33.25 132 ASP A N 1
ATOM 965 C CA . ASP A 1 132 ? 19.603 -15.853 -5.334 1.00 33.25 132 ASP A CA 1
ATOM 966 C C . ASP A 1 132 ? 18.778 -14.554 -5.473 1.00 33.25 132 ASP A C 1
ATOM 968 O O . ASP A 1 132 ? 17.559 -14.529 -5.289 1.00 33.25 132 ASP A O 1
ATOM 972 N N . ALA A 1 133 ? 19.426 -13.471 -5.919 1.00 36.84 133 ALA A N 1
ATOM 973 C CA . ALA A 1 133 ? 18.749 -12.305 -6.506 1.00 36.84 133 ALA A CA 1
ATOM 974 C C . ALA A 1 133 ? 19.288 -11.938 -7.905 1.00 36.84 133 ALA A C 1
ATOM 976 O O . ALA A 1 133 ? 19.345 -10.765 -8.275 1.00 36.84 133 ALA A O 1
ATOM 977 N N . ASP A 1 134 ? 19.641 -12.935 -8.719 1.00 35.00 134 ASP A N 1
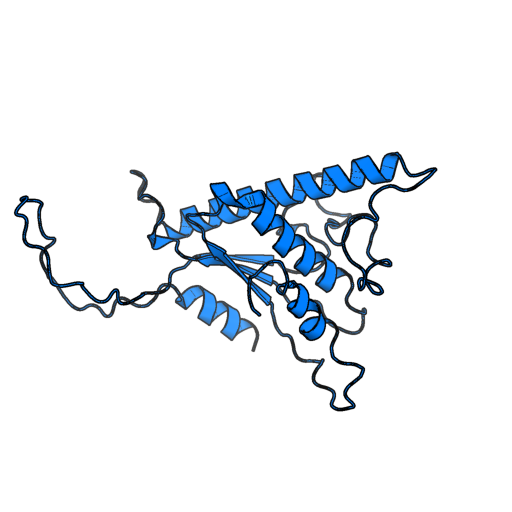ATOM 978 C CA . ASP A 1 134 ? 19.829 -12.763 -10.165 1.00 35.00 134 ASP A CA 1
ATOM 979 C C . ASP A 1 134 ? 18.461 -12.615 -10.860 1.00 35.00 134 ASP A C 1
ATOM 981 O O . ASP A 1 134 ? 17.938 -13.576 -11.418 1.00 35.00 134 ASP A O 1
ATOM 985 N N . ALA A 1 135 ? 17.839 -11.427 -10.746 1.00 36.25 135 ALA A N 1
ATOM 986 C CA . ALA A 1 135 ? 16.854 -10.856 -11.694 1.00 36.25 135 ALA A CA 1
ATOM 987 C C . ALA A 1 135 ? 16.202 -9.539 -11.193 1.00 36.25 135 ALA A C 1
ATOM 989 O O . ALA A 1 135 ? 14.983 -9.364 -11.311 1.00 36.25 135 ALA A O 1
ATOM 990 N N . ALA A 1 136 ? 16.948 -8.601 -10.602 1.00 39.31 136 ALA A N 1
ATOM 991 C CA . ALA A 1 136 ? 16.371 -7.302 -10.204 1.00 39.31 136 ALA A CA 1
ATOM 992 C C . ALA A 1 136 ? 17.299 -6.091 -10.406 1.00 39.31 136 ALA A C 1
ATOM 994 O O . ALA A 1 136 ? 17.076 -5.046 -9.802 1.00 39.31 136 ALA A O 1
ATOM 995 N N . ALA A 1 137 ? 18.325 -6.211 -11.250 1.00 37.75 137 ALA A N 1
ATOM 996 C CA . ALA A 1 137 ? 19.323 -5.159 -11.465 1.00 37.75 137 ALA A CA 1
ATOM 997 C C . ALA A 1 137 ? 19.221 -4.468 -12.840 1.00 37.75 137 ALA A C 1
ATOM 999 O O . ALA A 1 137 ? 20.230 -4.047 -13.388 1.00 37.75 137 ALA A O 1
ATOM 1000 N N . GLU A 1 138 ? 18.007 -4.320 -13.376 1.00 35.81 138 GLU A N 1
ATOM 1001 C CA . GLU A 1 138 ? 17.698 -3.357 -14.454 1.00 35.81 138 GLU A CA 1
ATOM 1002 C C . GLU A 1 138 ? 16.443 -2.529 -14.116 1.00 35.81 138 GLU A C 1
ATOM 1004 O O . GLU A 1 138 ? 15.655 -2.168 -14.982 1.00 35.81 138 GLU A O 1
ATOM 1009 N N . GLY A 1 139 ? 16.228 -2.245 -12.827 1.00 43.81 139 GLY A N 1
ATOM 1010 C CA . GLY A 1 139 ? 15.203 -1.295 -12.396 1.00 43.81 139 GLY A CA 1
ATOM 1011 C C . GLY A 1 139 ? 15.743 0.128 -12.346 1.00 43.81 139 GLY A C 1
ATOM 1012 O O . GLY A 1 139 ? 16.922 0.321 -12.050 1.00 43.81 139 GLY A O 1
ATOM 1013 N N . THR A 1 140 ? 14.883 1.111 -12.629 1.00 51.47 140 THR A N 1
ATOM 1014 C CA . THR A 1 140 ? 15.170 2.558 -12.577 1.00 51.47 140 THR A CA 1
ATOM 1015 C C . THR A 1 140 ? 16.026 2.952 -11.363 1.00 51.47 140 THR A C 1
ATOM 1017 O O . THR A 1 140 ? 15.973 2.308 -10.315 1.00 51.47 140 THR A O 1
ATOM 1020 N N . ALA A 1 141 ? 16.803 4.040 -11.456 1.00 60.69 141 ALA A N 1
ATOM 1021 C CA . ALA A 1 141 ? 17.696 4.490 -10.375 1.00 60.69 141 ALA A CA 1
ATOM 1022 C C . ALA A 1 141 ? 16.982 4.705 -9.017 1.00 60.69 141 ALA A C 1
ATOM 1024 O O . ALA A 1 141 ? 17.625 4.689 -7.965 1.00 60.69 141 ALA A O 1
ATOM 1025 N N . LEU A 1 142 ? 15.653 4.879 -9.028 1.00 73.94 142 LEU A N 1
ATOM 1026 C CA . LEU A 1 142 ? 14.804 5.037 -7.842 1.00 73.94 142 LEU A CA 1
ATOM 1027 C C . LEU A 1 142 ? 14.052 3.760 -7.436 1.00 73.94 142 LEU A C 1
ATOM 1029 O O . LEU A 1 142 ? 13.330 3.757 -6.436 1.00 73.94 142 LEU A O 1
ATOM 1033 N N . GLY A 1 143 ? 14.246 2.662 -8.167 1.00 77.50 143 GLY A N 1
ATOM 1034 C CA . GLY A 1 143 ? 13.663 1.357 -7.889 1.00 77.50 143 GLY A CA 1
ATOM 1035 C C . GLY A 1 143 ? 12.138 1.366 -7.953 1.00 77.50 143 GLY A C 1
ATOM 1036 O O . GLY A 1 143 ? 11.515 0.721 -7.112 1.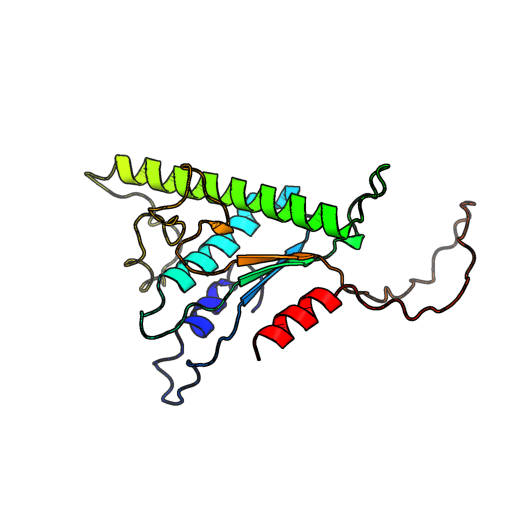00 77.50 143 GLY A O 1
ATOM 1037 N N . GLY A 1 144 ? 11.541 2.103 -8.895 1.00 83.94 144 GLY A N 1
ATOM 1038 C CA . GLY A 1 144 ? 10.087 2.217 -9.059 1.00 83.94 144 GLY A CA 1
ATOM 1039 C C . GLY A 1 144 ? 9.399 3.207 -8.113 1.00 83.94 144 GLY A C 1
ATOM 1040 O O . GLY A 1 144 ? 8.221 3.029 -7.813 1.00 83.94 144 GLY A O 1
ATOM 1041 N N . LEU A 1 145 ? 10.115 4.225 -7.621 1.00 89.62 145 LEU A N 1
ATOM 1042 C CA . LEU A 1 145 ? 9.554 5.384 -6.895 1.00 89.62 145 LEU A CA 1
ATOM 1043 C C . LEU A 1 145 ? 9.627 6.676 -7.720 1.00 89.62 145 LEU A C 1
ATOM 1045 O O . LEU A 1 145 ? 9.661 7.777 -7.164 1.00 89.62 145 LEU A O 1
ATOM 1049 N N . ASP A 1 146 ? 9.701 6.528 -9.036 1.00 89.25 146 ASP A N 1
ATOM 1050 C CA . ASP A 1 146 ? 9.701 7.628 -9.987 1.00 89.25 146 ASP A CA 1
ATOM 1051 C C . ASP A 1 146 ? 8.339 8.347 -9.950 1.00 89.25 146 ASP A C 1
ATOM 1053 O O . ASP A 1 146 ? 7.284 7.727 -9.755 1.00 89.25 146 ASP A O 1
ATOM 1057 N N . ILE A 1 147 ? 8.384 9.678 -10.028 1.00 89.25 147 ILE A N 1
ATOM 1058 C CA . ILE A 1 147 ? 7.197 10.535 -10.082 1.00 89.25 147 ILE A CA 1
ATOM 1059 C C . ILE A 1 147 ? 7.089 11.120 -11.485 1.00 89.25 147 ILE A C 1
ATOM 1061 O O . ILE A 1 147 ? 8.122 11.426 -12.079 1.00 89.25 147 ILE A O 1
ATOM 1065 N N . ALA A 1 148 ? 5.866 11.295 -11.985 1.00 84.38 148 ALA A N 1
ATOM 1066 C CA . ALA A 1 148 ? 5.632 11.836 -13.321 1.00 84.38 148 ALA A CA 1
ATOM 1067 C C . ALA A 1 148 ? 6.338 13.194 -13.510 1.00 84.38 148 ALA A C 1
ATOM 1069 O O . ALA A 1 148 ? 6.307 14.047 -12.618 1.00 84.38 148 ALA A O 1
ATOM 1070 N N . GLU A 1 149 ? 6.990 13.393 -14.661 1.00 78.88 149 GLU A N 1
ATOM 1071 C CA . GLU A 1 149 ? 7.820 14.580 -14.933 1.00 78.88 149 GLU A CA 1
ATOM 1072 C C . GLU A 1 149 ? 7.027 15.898 -14.905 1.00 78.88 149 GLU A C 1
ATOM 1074 O O . GLU A 1 149 ? 7.582 16.956 -14.607 1.00 78.88 149 GLU A O 1
ATOM 1079 N N . ASP A 1 150 ? 5.729 15.838 -15.200 1.00 80.38 150 ASP A N 1
ATOM 1080 C CA . ASP A 1 150 ? 4.795 16.964 -15.213 1.00 80.38 150 ASP A CA 1
ATOM 1081 C C . ASP A 1 150 ? 4.081 17.187 -13.869 1.00 80.38 150 ASP A C 1
ATOM 1083 O O . ASP A 1 150 ? 3.285 18.121 -13.733 1.00 80.38 150 ASP A O 1
ATOM 1087 N N . ALA A 1 151 ? 4.376 16.374 -12.851 1.00 78.69 151 ALA A N 1
ATOM 1088 C CA . ALA A 1 151 ? 3.759 16.504 -11.543 1.00 78.69 151 ALA A CA 1
ATOM 1089 C C . ALA A 1 151 ? 4.197 17.793 -10.823 1.00 78.69 151 ALA A C 1
ATOM 1091 O O . ALA A 1 151 ? 5.381 18.103 -10.682 1.00 78.69 151 ALA A O 1
ATOM 1092 N N . GLU A 1 152 ? 3.229 18.535 -10.279 1.00 76.19 152 GLU A N 1
ATOM 1093 C CA . GLU A 1 152 ? 3.513 19.752 -9.518 1.00 76.19 152 GLU A CA 1
ATOM 1094 C C . GLU A 1 152 ? 4.210 19.424 -8.184 1.00 76.19 152 GLU A C 1
ATOM 1096 O O . GLU A 1 152 ? 3.661 18.729 -7.329 1.00 76.19 152 GLU A O 1
ATOM 1101 N N . GLY A 1 153 ? 5.411 19.959 -7.957 1.00 78.38 153 GLY A N 1
ATOM 1102 C CA . GLY A 1 153 ? 6.180 19.771 -6.721 1.00 78.38 153 GLY A CA 1
ATOM 1103 C C . GLY A 1 153 ? 7.061 18.515 -6.708 1.00 78.38 153 GLY A C 1
ATOM 1104 O O . GLY A 1 153 ? 6.908 17.606 -7.509 1.00 78.38 153 GLY A O 1
ATOM 1105 N N . THR A 1 154 ? 8.019 18.459 -5.779 1.00 81.81 154 THR A N 1
ATOM 1106 C CA . THR A 1 154 ? 9.109 17.462 -5.815 1.00 81.81 154 THR A CA 1
ATOM 1107 C C . THR A 1 154 ? 8.913 16.259 -4.896 1.00 81.81 154 THR A C 1
ATOM 1109 O O . THR A 1 154 ? 9.748 15.358 -4.912 1.00 81.81 154 THR A O 1
ATOM 1112 N N . SER A 1 155 ? 7.864 16.240 -4.070 1.00 90.06 155 SER A N 1
ATOM 1113 C CA . SER A 1 155 ? 7.620 15.182 -3.084 1.00 90.06 155 SER A CA 1
ATOM 1114 C C . SER A 1 155 ? 6.761 14.057 -3.652 1.00 90.06 155 SER A C 1
ATOM 1116 O O . SER A 1 155 ? 5.727 14.327 -4.268 1.00 90.06 155 SER A O 1
ATOM 1118 N N . PHE A 1 156 ? 7.129 12.814 -3.348 1.00 93.88 156 PHE A N 1
ATOM 1119 C CA . PHE A 1 156 ? 6.336 11.637 -3.670 1.00 93.88 156 PHE A CA 1
ATOM 1120 C C . PHE A 1 156 ? 4.947 11.685 -3.014 1.00 93.88 156 PHE A C 1
ATOM 1122 O O . PHE A 1 156 ? 4.819 11.898 -1.806 1.00 93.88 156 PHE A O 1
ATOM 1129 N N . THR A 1 157 ? 3.921 11.427 -3.820 1.00 96.06 157 THR A N 1
ATOM 1130 C CA . THR A 1 157 ? 2.556 11.093 -3.396 1.00 96.06 157 THR A CA 1
ATOM 1131 C C . THR A 1 157 ? 2.065 9.937 -4.260 1.00 96.06 157 THR A C 1
ATOM 1133 O O . THR A 1 157 ? 2.591 9.720 -5.352 1.00 96.06 157 THR A O 1
ATOM 1136 N N . PHE A 1 158 ? 1.059 9.191 -3.800 1.00 96.12 158 PHE A N 1
ATOM 1137 C CA . PHE A 1 158 ? 0.532 8.063 -4.576 1.00 96.12 158 PHE A CA 1
ATOM 1138 C C . PHE A 1 158 ? -0.036 8.480 -5.935 1.00 96.12 158 PHE A C 1
ATOM 1140 O O . PHE A 1 158 ? 0.151 7.769 -6.911 1.00 96.12 158 PHE A O 1
ATOM 1147 N N . GLU A 1 159 ? -0.665 9.652 -5.999 1.00 94.88 159 GLU A N 1
ATOM 1148 C CA . GLU A 1 159 ? -1.217 10.230 -7.230 1.00 94.88 159 GLU A CA 1
ATOM 1149 C C . GLU A 1 159 ? -0.146 10.558 -8.279 1.00 94.88 159 GLU A C 1
ATOM 1151 O O . GLU A 1 159 ? -0.420 10.531 -9.471 1.00 94.88 159 GLU A O 1
ATOM 1156 N N . LYS A 1 160 ? 1.078 10.867 -7.843 1.00 94.19 160 LYS A N 1
ATOM 1157 C CA . LYS A 1 160 ? 2.172 11.283 -8.732 1.00 94.19 160 LYS A CA 1
ATOM 1158 C C . LYS A 1 160 ? 3.057 10.128 -9.173 1.00 94.19 160 LYS A C 1
ATOM 1160 O O . LYS A 1 160 ? 4.026 10.363 -9.889 1.00 94.19 160 LYS A O 1
ATOM 1165 N N . TRP A 1 161 ? 2.804 8.918 -8.684 1.00 94.50 161 TRP A N 1
ATOM 1166 C CA . TRP A 1 161 ? 3.637 7.768 -8.998 1.00 94.50 161 TRP A CA 1
ATOM 1167 C C . TRP A 1 161 ? 3.487 7.385 -10.472 1.00 94.50 161 TRP A C 1
ATOM 1169 O O . TRP A 1 161 ? 2.384 7.153 -10.950 1.00 94.50 161 TRP A O 1
ATOM 1179 N N . GLU A 1 162 ? 4.607 7.291 -11.186 1.00 90.50 162 GLU A N 1
ATOM 1180 C CA . GLU A 1 162 ? 4.612 7.012 -12.628 1.00 90.50 162 GLU A CA 1
ATOM 1181 C C . GLU A 1 162 ? 4.240 5.553 -12.952 1.00 90.50 162 GLU A C 1
ATOM 1183 O O . GLU A 1 162 ? 3.731 5.248 -14.027 1.00 90.50 162 GLU A O 1
ATOM 1188 N N . GLY A 1 163 ? 4.464 4.633 -12.007 1.00 86.75 163 GLY A N 1
ATOM 1189 C CA . GLY A 1 163 ? 4.300 3.193 -12.231 1.00 86.75 163 GLY A CA 1
ATOM 1190 C C . GLY A 1 163 ? 2.852 2.690 -12.297 1.00 86.75 163 GLY A C 1
ATOM 1191 O O . GLY A 1 163 ? 2.652 1.493 -12.509 1.00 86.75 163 GLY A O 1
ATOM 1192 N N . GLY A 1 164 ? 1.855 3.562 -12.117 1.00 89.69 164 GLY A N 1
ATOM 1193 C CA . GLY A 1 164 ? 0.436 3.243 -12.282 1.00 89.69 164 GLY A CA 1
ATOM 1194 C C . GLY A 1 164 ? -0.460 3.795 -11.174 1.00 89.69 164 GLY A C 1
ATOM 1195 O O . GLY A 1 164 ? -0.070 4.657 -10.392 1.00 89.69 164 GLY A O 1
ATOM 1196 N N . ASP A 1 165 ? -1.680 3.266 -11.090 1.00 94.31 165 ASP A N 1
ATOM 1197 C CA . ASP A 1 165 ? -2.693 3.775 -10.164 1.00 94.31 165 ASP A CA 1
ATOM 1198 C C . ASP A 1 165 ? -2.596 3.127 -8.777 1.00 94.31 165 ASP A C 1
ATOM 1200 O O . ASP A 1 165 ? -2.590 1.897 -8.637 1.00 94.31 165 ASP A O 1
ATOM 1204 N N . ILE A 1 166 ? -2.603 3.960 -7.731 1.00 97.19 166 ILE A N 1
ATOM 1205 C CA . ILE A 1 166 ? -2.716 3.524 -6.335 1.00 97.19 166 ILE A CA 1
ATOM 1206 C C . ILE A 1 166 ? -3.947 4.163 -5.694 1.00 97.19 166 ILE A C 1
ATOM 1208 O O . ILE A 1 166 ? -4.046 5.381 -5.575 1.00 97.19 166 ILE A O 1
ATOM 1212 N N . GLU A 1 167 ? -4.852 3.329 -5.184 1.00 97.38 167 GLU A N 1
ATOM 1213 C CA . GLU A 1 167 ? -5.994 3.767 -4.382 1.00 97.38 167 GLU A CA 1
ATOM 1214 C C . GLU A 1 167 ? -5.832 3.338 -2.917 1.00 97.38 167 GLU A C 1
ATOM 1216 O O . GLU A 1 167 ? -5.356 2.241 -2.620 1.00 97.38 167 GLU A O 1
ATOM 1221 N N . VAL A 1 168 ? -6.274 4.177 -1.975 1.00 97.44 168 VAL A N 1
ATOM 1222 C CA . VAL A 1 168 ? -6.306 3.843 -0.544 1.00 97.44 168 VAL A CA 1
ATOM 1223 C C . VAL A 1 168 ? -7.753 3.678 -0.083 1.00 97.44 168 VAL A C 1
ATOM 1225 O O . VAL A 1 168 ? -8.547 4.615 -0.126 1.00 97.44 168 VAL A O 1
ATOM 1228 N N . ARG A 1 169 ? -8.105 2.496 0.435 1.00 96.31 169 ARG A N 1
ATOM 1229 C CA . ARG A 1 169 ? -9.402 2.247 1.092 1.00 96.31 169 ARG A CA 1
ATOM 1230 C C . ARG A 1 169 ? -9.188 1.694 2.491 1.00 96.31 169 ARG A C 1
ATOM 1232 O O . ARG A 1 169 ? -8.130 1.174 2.823 1.00 96.31 169 ARG A O 1
ATOM 1239 N N . SER A 1 170 ? -10.213 1.789 3.326 1.00 95.12 170 SER A N 1
ATOM 1240 C CA . SER A 1 170 ? -10.190 1.272 4.693 1.00 95.12 170 SER A CA 1
ATOM 1241 C C . SER A 1 170 ? -11.377 0.363 4.968 1.00 95.12 170 SER A C 1
ATOM 1243 O O . SER A 1 170 ? -12.437 0.490 4.348 1.00 95.12 170 SER A O 1
ATOM 1245 N N . GLY A 1 171 ? -11.188 -0.547 5.918 1.00 93.12 171 GLY A N 1
ATOM 1246 C CA . GLY A 1 171 ? -12.224 -1.476 6.342 1.00 93.12 171 GLY A CA 1
ATOM 1247 C C . GLY A 1 171 ? -11.801 -2.329 7.527 1.00 93.12 171 GLY A C 1
ATOM 1248 O O . GLY A 1 171 ? -10.803 -2.049 8.202 1.00 93.12 171 GLY A O 1
ATOM 1249 N N . TRP A 1 172 ? -12.602 -3.345 7.813 1.00 92.62 172 TRP A N 1
ATOM 1250 C CA . TRP A 1 172 ? -12.344 -4.318 8.868 1.00 92.62 172 TRP A CA 1
ATOM 1251 C C . TRP A 1 172 ? -12.992 -5.654 8.523 1.00 92.62 172 TRP A C 1
ATOM 1253 O O . TRP A 1 172 ? -13.933 -5.729 7.734 1.00 92.62 172 TRP A O 1
ATOM 1263 N N . VAL A 1 173 ? -12.493 -6.714 9.145 1.00 90.75 173 VAL A N 1
ATOM 1264 C CA . VAL A 1 173 ? -13.094 -8.045 9.071 1.00 90.75 173 VAL A CA 1
ATOM 1265 C C . VAL A 1 173 ? -13.809 -8.296 10.387 1.00 90.75 173 VAL A C 1
ATOM 1267 O O . VAL A 1 173 ? -13.192 -8.177 11.447 1.00 90.75 173 VAL A O 1
ATOM 1270 N N . ASP A 1 174 ? -15.091 -8.660 10.334 1.00 83.25 174 ASP A N 1
ATOM 1271 C CA . ASP A 1 174 ? -15.798 -9.113 11.530 1.00 83.25 174 ASP A CA 1
ATOM 1272 C C . ASP A 1 174 ? -15.303 -10.512 11.912 1.00 83.25 174 ASP A C 1
ATOM 1274 O O . ASP A 1 174 ? -15.696 -11.534 11.346 1.00 83.25 174 ASP A O 1
ATOM 1278 N N . VAL A 1 175 ? -14.369 -10.562 12.859 1.00 79.50 175 VAL A N 1
ATOM 1279 C CA . VAL A 1 175 ? -13.878 -11.820 13.409 1.00 79.50 175 VAL A CA 1
ATOM 1280 C C . VAL A 1 175 ? -14.746 -12.163 14.610 1.00 79.50 175 VAL A C 1
ATOM 1282 O O . VAL A 1 175 ? -14.598 -11.561 15.676 1.00 79.50 175 VAL A O 1
ATOM 1285 N N . LYS A 1 176 ? -15.618 -13.171 14.468 1.00 72.00 176 LYS A N 1
ATOM 1286 C CA . LYS A 1 176 ? -16.334 -13.767 15.605 1.00 72.00 176 LYS A CA 1
ATOM 1287 C C . LYS A 1 176 ? -15.317 -14.296 16.613 1.00 72.00 176 LYS A C 1
ATOM 1289 O O . LYS A 1 176 ? -14.803 -15.405 16.473 1.00 72.00 176 LYS A O 1
ATOM 1294 N N . ARG A 1 177 ? -15.019 -13.509 17.644 1.00 58.59 177 ARG A N 1
ATOM 1295 C CA . ARG A 1 177 ? -14.200 -13.971 18.764 1.00 58.59 177 ARG A CA 1
ATOM 1296 C C . ARG A 1 177 ? -15.035 -14.990 19.527 1.00 58.59 177 ARG A C 1
ATOM 1298 O O . ARG A 1 177 ? -16.141 -14.677 19.965 1.00 58.59 177 ARG A O 1
ATOM 1305 N N . LYS A 1 178 ? -14.535 -16.222 19.643 1.00 49.84 178 LYS A N 1
ATOM 1306 C CA . LYS A 1 178 ? -15.135 -17.240 20.508 1.00 49.84 178 LYS A CA 1
ATOM 1307 C C . LYS A 1 178 ? -15.121 -16.635 21.912 1.00 49.84 178 LYS A C 1
ATOM 1309 O O . LYS A 1 178 ? -14.044 -16.400 22.449 1.00 49.84 178 LYS A O 1
ATOM 1314 N N . SER A 1 179 ? -16.286 -16.277 22.448 1.00 50.25 179 SER A N 1
ATOM 1315 C CA . SER A 1 179 ? -16.398 -15.770 23.812 1.00 50.25 179 SER A CA 1
ATOM 1316 C C . SER A 1 179 ? -15.876 -16.866 24.735 1.00 50.25 179 SER A C 1
ATOM 1318 O O . SER A 1 179 ? -16.552 -17.879 24.923 1.00 50.25 179 SER A O 1
ATOM 1320 N N . GLY A 1 180 ? -14.645 -16.708 25.220 1.00 40.47 180 GLY A N 1
ATOM 1321 C CA . GLY A 1 180 ? -14.094 -17.551 26.266 1.00 40.47 180 GLY A CA 1
ATOM 1322 C C . GLY A 1 180 ? -14.972 -17.370 27.491 1.00 40.47 180 GLY A C 1
ATOM 1323 O O . GLY A 1 180 ? -14.959 -16.315 28.115 1.00 40.47 180 GLY A O 1
ATOM 1324 N N . LYS A 1 181 ? -15.806 -18.366 27.764 1.00 44.62 181 LYS A N 1
ATOM 1325 C CA . LYS A 1 181 ? -16.507 -18.497 29.028 1.00 44.62 181 LYS A CA 1
ATOM 1326 C C . LYS A 1 181 ? -15.592 -19.350 29.895 1.00 44.62 181 LYS A C 1
ATOM 1328 O O . LYS A 1 181 ? -15.489 -20.535 29.617 1.00 44.62 181 LYS A O 1
ATOM 1333 N N . GLU A 1 182 ? -14.880 -18.714 30.821 1.00 45.03 182 GLU A N 1
ATOM 1334 C CA . GLU A 1 182 ? -14.513 -19.213 32.157 1.00 45.03 182 GLU A CA 1
ATOM 1335 C C . GLU A 1 182 ? -13.564 -18.208 32.826 1.00 45.03 182 GLU A C 1
ATOM 1337 O O . GLU A 1 182 ? -12.510 -17.881 32.285 1.00 45.03 182 GLU A O 1
ATOM 1342 N N . GLY A 1 183 ? -13.987 -17.685 33.980 1.00 35.06 183 GLY A N 1
ATOM 1343 C CA . GLY A 1 183 ? -13.261 -16.686 34.764 1.00 35.06 183 GLY A CA 1
ATOM 1344 C C . GLY A 1 183 ? -14.194 -15.614 35.318 1.00 35.06 183 GLY A C 1
ATOM 1345 O O . GLY A 1 183 ? -14.225 -14.496 34.819 1.00 35.06 183 GLY A O 1
ATOM 1346 N N . GLU A 1 184 ? -14.992 -15.995 36.308 1.00 44.72 184 GLU A N 1
ATOM 1347 C CA . GLU A 1 184 ? -15.770 -15.112 37.175 1.00 44.72 184 GLU A CA 1
ATOM 1348 C C . GLU A 1 184 ? -14.825 -14.166 37.936 1.00 44.72 184 GLU A C 1
ATOM 1350 O O . GLU A 1 184 ? -13.990 -14.605 38.724 1.00 44.72 184 GLU A O 1
ATOM 1355 N N . SER A 1 185 ? -14.943 -12.865 37.683 1.00 36.97 185 SER A N 1
ATOM 1356 C CA . SER A 1 185 ? -14.601 -11.831 38.656 1.00 36.97 185 SER A CA 1
ATOM 1357 C C . SER A 1 185 ? -15.485 -10.621 38.380 1.00 36.97 185 SER A C 1
ATOM 1359 O O . SER A 1 185 ? -15.360 -9.980 37.333 1.00 36.97 185 SER A O 1
ATOM 1361 N N . ASP A 1 186 ? -16.398 -10.358 39.308 1.00 43.25 186 ASP A N 1
ATOM 1362 C CA . ASP A 1 186 ? -17.264 -9.189 39.328 1.00 43.25 186 ASP A CA 1
ATOM 1363 C C . ASP A 1 186 ? -16.446 -7.892 39.273 1.00 43.25 186 ASP A C 1
ATOM 1365 O O . ASP A 1 186 ? -15.647 -7.591 40.160 1.00 43.25 186 ASP A O 1
ATOM 1369 N N . SER A 1 187 ? -16.691 -7.083 38.245 1.00 38.78 187 SER A N 1
ATOM 1370 C CA . SER A 1 187 ? -16.562 -5.633 38.349 1.00 38.78 187 SER A CA 1
ATOM 1371 C C . SER A 1 187 ? -17.600 -4.991 37.438 1.00 38.78 187 SER A C 1
ATOM 1373 O O . SER A 1 187 ? -17.545 -5.133 36.214 1.00 38.78 187 SER A O 1
ATOM 1375 N N . GLU A 1 188 ? -18.558 -4.322 38.066 1.00 43.66 188 GLU A N 1
ATOM 1376 C CA . GLU A 1 188 ? -19.609 -3.527 37.447 1.00 43.66 188 GLU A CA 1
ATOM 1377 C C . GLU A 1 188 ? -19.028 -2.537 36.426 1.00 43.66 188 GLU A C 1
ATOM 1379 O O . GLU A 1 188 ? -18.217 -1.670 36.744 1.00 43.66 188 GLU A O 1
ATOM 1384 N N . GLY A 1 189 ? -19.464 -2.676 35.179 1.00 33.53 189 GLY A N 1
ATOM 1385 C CA . GLY A 1 189 ? -19.190 -1.752 34.089 1.00 33.53 189 GLY A CA 1
ATOM 1386 C C . GLY A 1 189 ? -20.252 -1.969 33.023 1.00 33.53 189 GLY A C 1
ATOM 1387 O O . GLY A 1 189 ? -20.364 -3.063 32.474 1.00 33.53 189 GLY A O 1
ATOM 1388 N N . GLU A 1 190 ? -21.080 -0.950 32.816 1.00 34.28 190 GLU A N 1
ATOM 1389 C CA . GLU A 1 190 ? -22.273 -0.920 31.969 1.00 34.28 190 GLU A CA 1
ATOM 1390 C C . GLU A 1 190 ? -22.186 -1.819 30.725 1.00 34.28 190 GLU A C 1
ATOM 1392 O O . GLU A 1 190 ? -21.437 -1.580 29.775 1.00 34.28 190 GLU A O 1
ATOM 1397 N N . SER A 1 191 ? -23.016 -2.862 30.715 1.00 35.31 191 SER A N 1
ATOM 1398 C CA . SER A 1 191 ? -23.287 -3.636 29.509 1.00 35.31 191 SER A CA 1
ATOM 1399 C C . SER A 1 191 ? -24.078 -2.764 28.528 1.00 35.31 191 SER A C 1
ATOM 1401 O O . SER A 1 191 ? -25.148 -2.279 28.903 1.00 35.31 191 SER A O 1
ATOM 1403 N N . PRO A 1 192 ? -23.652 -2.589 27.263 1.00 39.75 192 PRO A N 1
ATOM 1404 C CA . PRO A 1 192 ? -24.529 -1.985 26.280 1.00 39.75 192 PRO A CA 1
ATOM 1405 C C . PRO A 1 192 ? -25.686 -2.954 26.028 1.00 39.75 192 PRO A C 1
ATOM 1407 O O . PRO A 1 192 ? -25.491 -4.127 25.692 1.00 39.75 192 PRO A O 1
ATOM 1410 N N . VAL A 1 193 ? -26.894 -2.436 26.239 1.00 37.41 193 VAL A N 1
ATOM 1411 C CA . VAL A 1 193 ? -28.173 -3.096 25.988 1.00 37.41 193 VAL A CA 1
ATOM 1412 C C . VAL A 1 193 ? -28.133 -3.796 24.632 1.00 37.41 193 VAL A C 1
ATOM 1414 O O . VAL A 1 193 ? -27.833 -3.206 23.594 1.00 37.41 193 VAL A O 1
ATOM 1417 N N . ARG A 1 194 ? -28.435 -5.092 24.675 1.00 46.38 194 ARG A N 1
ATOM 1418 C CA . ARG A 1 194 ? -28.541 -6.014 23.546 1.00 46.38 194 ARG A CA 1
ATOM 1419 C C . ARG A 1 194 ? -29.788 -5.669 22.721 1.00 46.38 194 ARG A C 1
ATOM 1421 O O . ARG A 1 194 ? -30.778 -6.389 22.765 1.00 46.38 194 ARG A O 1
ATOM 1428 N N . GLY A 1 195 ? -29.741 -4.546 22.012 1.00 33.69 195 GLY A N 1
ATOM 1429 C CA . GLY A 1 195 ? -30.714 -4.141 21.003 1.00 33.69 195 GLY A CA 1
ATOM 1430 C C . GLY A 1 195 ? -30.277 -4.618 19.620 1.00 33.69 195 GLY A C 1
ATOM 1431 O O . GLY A 1 195 ? -29.150 -4.363 19.215 1.00 33.69 195 GLY A O 1
ATOM 1432 N N . GLU A 1 196 ? -31.177 -5.344 18.960 1.00 33.91 196 GLU A N 1
ATOM 1433 C CA . GLU A 1 196 ? -31.239 -5.637 17.521 1.00 33.91 196 GLU A CA 1
ATOM 1434 C C . GLU A 1 196 ? -30.007 -6.284 16.856 1.00 33.91 196 GLU A C 1
ATOM 1436 O O . GLU A 1 196 ? -28.943 -5.701 16.659 1.00 33.91 196 GLU A O 1
ATOM 1441 N N . LYS A 1 197 ? -30.193 -7.532 16.399 1.00 39.28 197 LYS A N 1
ATOM 1442 C CA . LYS A 1 197 ? -29.352 -8.145 15.363 1.00 39.28 197 LYS A CA 1
ATOM 1443 C C . LYS A 1 197 ? -29.612 -7.437 14.026 1.00 39.28 197 LYS A C 1
ATOM 1445 O O . LYS A 1 197 ? -30.136 -8.050 13.098 1.00 39.28 197 LYS A O 1
ATOM 1450 N N . GLU A 1 198 ? -29.217 -6.175 13.894 1.00 39.94 198 GLU A N 1
ATOM 1451 C CA . GLU A 1 198 ? -28.794 -5.712 12.580 1.00 39.94 198 GLU A CA 1
ATOM 1452 C C . GLU A 1 198 ? -27.689 -6.670 12.137 1.00 39.94 198 GLU A C 1
ATOM 1454 O O . GLU A 1 198 ? -26.767 -6.980 12.902 1.00 39.94 198 GLU A O 1
ATOM 1459 N N . LYS A 1 199 ? -27.806 -7.217 10.925 1.00 42.22 199 LYS A N 1
ATOM 1460 C CA . LYS A 1 199 ? -26.682 -7.894 10.284 1.00 42.22 199 LYS A CA 1
ATOM 1461 C C . LYS A 1 199 ? -25.576 -6.847 10.186 1.00 42.22 199 LYS A C 1
ATOM 1463 O O . LYS A 1 199 ? -25.556 -6.091 9.222 1.00 42.22 199 LYS A O 1
ATOM 1468 N N . ARG A 1 200 ? -24.698 -6.758 11.191 1.00 53.97 200 ARG A N 1
ATOM 1469 C CA . ARG A 1 200 ? -23.462 -5.988 11.090 1.00 53.97 200 ARG A CA 1
ATOM 1470 C C . ARG A 1 200 ? -22.731 -6.583 9.897 1.00 53.97 200 ARG A C 1
ATOM 1472 O O . ARG A 1 200 ? -22.221 -7.696 9.983 1.00 53.97 200 ARG A O 1
ATOM 1479 N N . GLY A 1 201 ? -22.813 -5.899 8.760 1.00 63.34 201 GLY A N 1
ATOM 1480 C CA . GLY A 1 201 ? -22.004 -6.228 7.601 1.00 63.34 201 GLY A CA 1
ATOM 1481 C C . GLY A 1 201 ? -20.539 -6.201 8.020 1.00 63.34 201 GLY A C 1
ATOM 1482 O O . GLY A 1 201 ? -20.162 -5.482 8.953 1.00 63.34 201 GLY A O 1
ATOM 1483 N N . ASP A 1 202 ? -19.714 -7.005 7.363 1.00 75.75 202 ASP A N 1
ATOM 1484 C CA . ASP A 1 202 ? -18.279 -6.812 7.491 1.00 75.75 202 ASP A CA 1
ATOM 1485 C C . ASP A 1 202 ? -17.882 -5.436 6.920 1.00 75.75 202 ASP A C 1
ATOM 1487 O O . ASP A 1 202 ? -18.621 -4.786 6.175 1.00 75.75 202 ASP A O 1
ATOM 1491 N N . GLY A 1 203 ? -16.701 -4.954 7.294 1.00 83.88 203 GLY A N 1
ATOM 1492 C CA . GLY A 1 203 ? -16.149 -3.718 6.750 1.00 83.88 203 GLY A CA 1
ATOM 1493 C C . GLY A 1 203 ? -15.513 -3.904 5.371 1.00 83.88 203 GLY A C 1
ATOM 1494 O O . GLY A 1 203 ? -14.658 -3.097 5.011 1.00 83.88 203 GLY A O 1
ATOM 1495 N N . LEU A 1 204 ? -15.848 -4.964 4.621 1.00 90.56 204 LEU A N 1
ATOM 1496 C CA . LEU A 1 204 ? -15.191 -5.308 3.354 1.00 90.56 204 LEU A CA 1
ATOM 1497 C C . LEU A 1 204 ? -15.914 -4.766 2.121 1.00 90.56 204 LEU A C 1
ATOM 1499 O O . LEU A 1 204 ? -15.379 -4.894 1.022 1.00 90.56 204 LEU A O 1
ATOM 1503 N N . GLY A 1 205 ? -17.072 -4.114 2.270 1.00 91.25 205 GLY A N 1
ATOM 1504 C CA . GLY A 1 205 ? -17.855 -3.598 1.137 1.00 91.25 205 GLY A CA 1
ATOM 1505 C C . GLY A 1 205 ? -17.025 -2.777 0.141 1.00 91.25 205 GLY A C 1
ATOM 1506 O O . GLY A 1 205 ? -17.061 -3.044 -1.056 1.00 91.25 205 GLY A O 1
ATOM 1507 N N . LYS A 1 206 ? -16.172 -1.874 0.643 1.00 91.31 206 LYS A N 1
ATOM 1508 C CA . LYS A 1 206 ? -15.262 -1.061 -0.182 1.00 91.31 206 LYS A CA 1
ATOM 1509 C C . LYS A 1 206 ? -14.225 -1.884 -0.953 1.00 91.31 206 LYS A C 1
ATOM 1511 O O . LYS A 1 206 ? -13.854 -1.505 -2.059 1.00 91.31 206 LYS A O 1
ATOM 1516 N N . LEU A 1 207 ? -13.735 -2.983 -0.378 1.00 94.31 207 LEU A N 1
ATOM 1517 C CA . LEU A 1 207 ? -12.812 -3.896 -1.057 1.00 94.31 207 LEU A CA 1
ATOM 1518 C C . LEU A 1 207 ? -13.543 -4.686 -2.146 1.00 94.31 207 LEU A C 1
ATOM 1520 O O . LEU A 1 207 ? -13.041 -4.805 -3.258 1.00 94.31 207 LEU A O 1
ATOM 1524 N N . VAL A 1 208 ? -14.732 -5.205 -1.834 1.00 94.62 208 VAL A N 1
ATOM 1525 C CA . VAL A 1 208 ? -15.553 -5.974 -2.781 1.00 94.62 208 VAL A CA 1
ATOM 1526 C C . VAL A 1 208 ? -15.941 -5.120 -3.984 1.00 94.62 208 VAL A C 1
ATOM 1528 O O . VAL A 1 208 ? -15.827 -5.582 -5.114 1.00 94.62 208 VAL A O 1
ATOM 1531 N N . GLU A 1 209 ? -16.344 -3.872 -3.749 1.00 95.25 209 GLU A N 1
ATOM 1532 C CA . GLU A 1 209 ? -16.642 -2.897 -4.799 1.00 95.25 209 GLU A CA 1
ATOM 1533 C C . GLU A 1 209 ? -15.428 -2.644 -5.700 1.00 95.25 209 GLU A C 1
ATOM 1535 O O . GLU A 1 209 ? -15.553 -2.699 -6.920 1.00 95.25 209 GLU A O 1
ATOM 1540 N N . TRP A 1 210 ? -14.243 -2.440 -5.112 1.00 96.19 210 TRP A N 1
ATOM 1541 C CA . TRP A 1 210 ? -13.013 -2.228 -5.879 1.00 96.19 210 TRP A CA 1
ATOM 1542 C C . TRP A 1 210 ? -12.690 -3.432 -6.766 1.00 96.19 210 TRP A C 1
ATOM 1544 O O . TRP A 1 210 ? -12.487 -3.294 -7.965 1.00 96.19 210 TRP A O 1
ATOM 1554 N N . VAL A 1 211 ? -12.728 -4.640 -6.196 1.00 94.81 211 VAL A N 1
ATOM 1555 C CA . VAL A 1 211 ? -12.483 -5.882 -6.944 1.00 94.81 211 VAL A CA 1
ATOM 1556 C C . VAL A 1 211 ? -13.530 -6.094 -8.042 1.00 94.81 211 VAL A C 1
ATOM 1558 O O . VAL A 1 211 ? -13.208 -6.630 -9.102 1.00 94.81 211 VAL A O 1
ATOM 1561 N N . ALA A 1 212 ? -14.783 -5.695 -7.812 1.00 94.75 212 ALA A N 1
ATOM 1562 C CA . ALA A 1 212 ? -15.839 -5.781 -8.814 1.00 94.75 212 ALA A CA 1
ATOM 1563 C C . ALA A 1 212 ? -15.614 -4.811 -9.983 1.00 94.75 212 ALA A C 1
ATOM 1565 O O . ALA A 1 212 ? -15.914 -5.181 -11.115 1.00 94.75 212 ALA A O 1
ATOM 1566 N N . ALA A 1 213 ? -15.055 -3.625 -9.728 1.00 94.38 213 ALA A N 1
ATOM 1567 C CA . ALA A 1 213 ? -14.738 -2.632 -10.755 1.00 94.38 213 ALA A CA 1
ATOM 1568 C C . ALA A 1 213 ? -13.589 -3.057 -11.690 1.00 94.38 213 ALA A C 1
ATOM 1570 O O . ALA A 1 213 ? -13.494 -2.554 -12.802 1.00 94.38 213 ALA A O 1
ATOM 1571 N N . LEU A 1 214 ? -12.753 -4.017 -11.277 1.00 88.38 214 LEU A N 1
ATOM 1572 C CA . LEU A 1 214 ? -11.687 -4.581 -12.115 1.00 88.38 214 LEU A CA 1
ATOM 1573 C C . LEU A 1 214 ? -12.186 -5.607 -13.151 1.00 88.38 214 LEU A C 1
ATOM 1575 O O . LEU A 1 214 ? -11.372 -6.196 -13.864 1.00 88.38 214 LEU A O 1
ATOM 1579 N N . ARG A 1 215 ? -13.484 -5.942 -13.168 1.00 75.75 215 ARG A N 1
ATOM 1580 C CA . ARG A 1 215 ? -14.006 -7.055 -13.975 1.00 75.75 215 ARG A CA 1
ATOM 1581 C C . ARG A 1 215 ? -14.156 -6.731 -15.446 1.00 75.75 215 ARG A C 1
ATOM 1583 O O . ARG A 1 215 ? -14.797 -5.718 -15.773 1.00 75.75 215 ARG A O 1
#

Sequence (215 aa):
IPGHPRIRGQFADYLRGDAKSGTAKVAGVKGVVFVCDAAALTRNSSTVAEHLHLIMSAIANLPPSIPAPPILVFANKSDLLPKTAEKTANSALALTRTQTILERELEKRRQASLSRGQTGAGGGVLSELGEDADAAAEGTALGGLDIAEDAEGTSFTFEKWEGGDIEVRSGWVDVKRKSGKEGESDSEGESPVRGEKEKRGDGLGKLVEWVAALR

InterPro domains:
  IPR019009 Signal recognition particle receptor, beta subunit [PF09439] (2-94)
  IPR027417 P-loop containing nucleoside triphosphate hydrolase [G3DSA:3.40.50.300] (1-186)
  IPR027417 P-loop containing nucleoside triphosphate hydrolase [SSF52540] (1-87)

pLDDT: mean 75.52, std 22.5, range [30.3, 98.25]

Foldseek 3Di:
DDPDPVCLLVVLCQAQDDPPPPDPPHQDQLAAELEDALVCCVVCVLVSLVSVLSLLLSLLPHDPVHDRHEYEYEHEPLVVDDDDPPPDDSFNVSQVSNQVSNLVSLQVLQVVLVVVVVVPPDDDDDPPDDPDPPPRPPTDSSSNQDFDPPDPDDGGGQVRRPSDHYHYGYFYAPDPDPPDPDDDDDDDDDDDPPDDPPVPDGRCPVVVVVVVVSD

Organism: NCBI:txid933852

Radius of gyration: 21.25 Å; chains: 1; bounding box: 64×44×63 Å